Protein AF-W4FH32-F1 (afdb_monomer_lite)

Organism: Aphanomyces astaci (NCBI:txid112090)

Secondary structure (DSSP, 8-state):
---S---HHHHHTSTTSSGGGTTPPP--HHHHHHHHHHHHTS--HHHHHHHHHHHHHHHHHHHHHHHHHHHHHHHHHHHHHHHHHHHHHHHHHHHHHHHHHHHHHHHHHHHHHHHHHHHHHHHHHHHHS-HHHHHHHHHHHHHHHHHHHHS-----TTTTT--S-----S------TT-------------------------------HHHHHHHHHHHHHHHH-S--------------------------HHHHHHHHHTT-----PPP-----

Structure (mmCIF, N/CA/C/O backbone):
data_AF-W4FH32-F1
#
_entry.id   AF-W4FH32-F1
#
loop_
_atom_site.group_PDB
_atom_site.id
_atom_site.type_symbol
_atom_site.label_atom_id
_atom_site.label_alt_id
_atom_site.label_comp_id
_atom_site.label_asym_id
_atom_site.label_entity_id
_atom_site.label_seq_id
_atom_site.pdbx_PDB_ins_code
_atom_site.Cartn_x
_atom_site.Cartn_y
_atom_site.Cartn_z
_atom_site.occupancy
_atom_site.B_iso_or_equiv
_atom_site.auth_seq_id
_atom_site.auth_comp_id
_atom_site.auth_asym_id
_atom_site.auth_atom_id
_atom_site.pdbx_PDB_model_num
ATOM 1 N N . MET A 1 1 ? -38.351 -13.998 68.321 1.00 68.31 1 MET A N 1
ATOM 2 C CA . MET A 1 1 ? -39.563 -13.487 67.629 1.00 68.31 1 MET A CA 1
ATOM 3 C C . MET A 1 1 ? -39.684 -14.199 66.281 1.00 68.31 1 MET A C 1
ATOM 5 O O . MET A 1 1 ? -38.678 -14.267 65.592 1.00 68.31 1 MET A O 1
ATOM 9 N N . CYS A 1 2 ? -40.842 -14.785 65.936 1.00 82.75 2 CYS A N 1
ATOM 10 C CA . CYS A 1 2 ? -40.962 -15.730 64.805 1.00 82.75 2 CYS A CA 1
ATOM 11 C C . CYS A 1 2 ? -41.284 -15.125 63.428 1.00 82.75 2 CYS A C 1
ATOM 13 O O . CYS A 1 2 ? -40.946 -15.755 62.438 1.00 82.75 2 CYS A O 1
ATOM 15 N N . GLY A 1 3 ? -41.937 -13.959 63.339 1.00 83.62 3 GLY A N 1
ATOM 16 C CA . GLY A 1 3 ? -42.224 -13.296 62.052 1.00 83.62 3 GLY A CA 1
ATOM 17 C C . GLY A 1 3 ? -43.193 -14.032 61.110 1.00 83.62 3 GLY A C 1
ATOM 18 O O . GLY A 1 3 ? -43.198 -13.749 59.918 1.00 83.62 3 GLY A O 1
ATOM 19 N N . ILE A 1 4 ? -43.995 -14.978 61.616 1.00 87.19 4 ILE A N 1
ATOM 20 C CA . ILE A 1 4 ? -44.904 -15.824 60.822 1.00 87.19 4 ILE A CA 1
ATOM 21 C C . ILE A 1 4 ? -46.336 -15.664 61.360 1.00 87.19 4 ILE A C 1
ATOM 23 O O . ILE A 1 4 ? -46.516 -15.679 62.584 1.00 87.19 4 ILE A O 1
ATOM 27 N N . PRO A 1 5 ? -47.360 -15.525 60.497 1.00 89.50 5 PRO A N 1
ATOM 28 C CA . PRO A 1 5 ? -48.750 -15.504 60.940 1.00 89.50 5 PRO A CA 1
ATOM 29 C C . PRO A 1 5 ? -49.181 -16.886 61.453 1.00 89.50 5 PRO A C 1
ATOM 31 O O . PRO A 1 5 ? -48.909 -17.911 60.834 1.00 89.50 5 PRO A O 1
ATOM 34 N N . VAL A 1 6 ? -49.889 -16.914 62.582 1.00 88.12 6 VAL A N 1
ATOM 35 C CA . VAL A 1 6 ? -50.393 -18.142 63.219 1.00 88.12 6 VAL A CA 1
ATOM 36 C C . VAL A 1 6 ? -51.875 -18.008 63.542 1.00 88.12 6 VAL A C 1
ATOM 38 O O . VAL A 1 6 ? -52.322 -16.967 64.019 1.00 88.12 6 VAL A O 1
ATOM 41 N N . CYS A 1 7 ? -52.641 -19.073 63.299 1.00 87.69 7 CYS A N 1
ATOM 42 C CA . CYS A 1 7 ? -54.040 -19.154 63.709 1.00 87.69 7 CYS A CA 1
ATOM 43 C C . CYS A 1 7 ? -54.166 -19.583 65.183 1.00 87.69 7 CYS A C 1
ATOM 45 O O . CYS A 1 7 ? -53.205 -20.042 65.807 1.00 87.69 7 CYS A O 1
ATOM 47 N N . VAL A 1 8 ? -55.378 -19.480 65.735 1.00 87.12 8 VAL A N 1
ATOM 48 C CA . VAL A 1 8 ? -55.672 -19.815 67.140 1.00 87.12 8 VAL A CA 1
ATOM 49 C C . VAL A 1 8 ? -55.283 -21.259 67.479 1.00 87.12 8 VAL A C 1
ATOM 51 O O . VAL A 1 8 ? -54.702 -21.507 68.531 1.00 87.12 8 VAL A O 1
ATOM 54 N N . HIS A 1 9 ? -55.520 -22.209 66.570 1.00 88.44 9 HIS A N 1
ATOM 55 C CA . HIS A 1 9 ? -55.166 -23.614 66.782 1.00 88.44 9 HIS A CA 1
ATOM 56 C C . HIS A 1 9 ? -53.645 -23.819 66.897 1.00 88.44 9 HIS A C 1
ATOM 58 O O . HIS A 1 9 ? -53.168 -24.446 67.845 1.00 88.44 9 HIS A O 1
ATOM 64 N N . CYS A 1 10 ? -52.866 -23.197 66.005 1.00 85.62 10 CYS A N 1
ATOM 65 C CA . CYS A 1 10 ? -51.402 -23.250 66.041 1.00 85.62 10 CYS A CA 1
ATOM 66 C C . CYS A 1 10 ? -50.807 -22.599 67.299 1.00 85.62 10 CYS A C 1
ATOM 68 O O . CYS A 1 10 ? -49.715 -22.979 67.722 1.00 85.62 10 CYS A O 1
ATOM 70 N N . LYS A 1 11 ? -51.516 -21.634 67.904 1.00 84.88 11 LYS A N 1
ATOM 71 C CA . LYS A 1 11 ? -51.100 -20.992 69.156 1.00 84.88 11 LYS A CA 1
ATOM 72 C C . LYS A 1 11 ? -51.464 -21.798 70.398 1.00 84.88 11 LYS A C 1
ATOM 74 O O . LYS A 1 11 ? -50.683 -21.818 71.338 1.00 84.88 11 LYS A O 1
ATOM 79 N N . MET A 1 12 ? -52.647 -22.403 70.424 1.00 84.56 12 MET A N 1
ATOM 80 C CA . MET A 1 12 ? -53.184 -23.044 71.628 1.00 84.56 12 MET A CA 1
ATOM 81 C C . MET A 1 12 ? -52.764 -24.509 71.763 1.00 84.56 12 MET A C 1
ATOM 83 O O . MET A 1 12 ? -52.636 -24.995 72.880 1.00 84.56 12 MET A O 1
ATOM 87 N N . VAL A 1 13 ? -52.554 -25.204 70.641 1.00 85.56 13 VAL A N 1
ATOM 88 C CA . VAL A 1 13 ? -52.280 -26.655 70.622 1.00 85.56 13 VAL A CA 1
ATOM 89 C C . VAL A 1 13 ? -51.118 -27.021 69.688 1.00 85.56 13 VAL A C 1
ATOM 91 O O . VAL A 1 13 ? -50.486 -28.053 69.871 1.00 85.56 13 VAL A O 1
ATOM 94 N N . GLY A 1 14 ? -50.812 -26.179 68.695 1.00 82.19 14 GLY A N 1
ATOM 95 C CA . GLY A 1 14 ? -49.731 -26.425 67.733 1.00 82.19 14 GLY A CA 1
ATOM 96 C C . GLY A 1 14 ? -48.360 -25.886 68.155 1.00 82.19 14 GLY A C 1
ATOM 97 O O . GLY A 1 14 ? -48.091 -25.624 69.326 1.00 82.19 14 GLY A O 1
ATOM 98 N N . ASP A 1 15 ? -47.493 -25.659 67.170 1.00 80.50 15 ASP A N 1
ATOM 99 C CA . ASP A 1 15 ? -46.055 -25.383 67.342 1.00 80.50 15 ASP A CA 1
ATOM 100 C C . ASP A 1 15 ? -45.699 -24.062 68.060 1.00 80.50 15 ASP A C 1
ATOM 102 O O . ASP A 1 15 ? -44.521 -23.759 68.259 1.00 80.50 15 ASP A O 1
ATOM 106 N N . HIS A 1 16 ? -46.696 -23.243 68.417 1.00 85.12 16 HIS A N 1
ATOM 107 C CA . HIS A 1 16 ? -46.534 -21.996 69.182 1.00 85.12 16 HIS A CA 1
ATOM 108 C C . HIS A 1 16 ? -47.226 -22.037 70.558 1.00 85.12 16 HIS A C 1
ATOM 110 O O . HIS A 1 16 ? -47.362 -20.987 71.201 1.00 85.12 16 HIS A O 1
ATOM 116 N N . SER A 1 17 ? -47.644 -23.232 70.996 1.00 84.12 17 SER A N 1
ATOM 117 C CA . SER A 1 17 ? -48.288 -23.489 72.293 1.00 84.12 17 SER A CA 1
ATOM 118 C C . SER A 1 17 ? -47.309 -23.794 73.429 1.00 84.12 17 SER A C 1
ATOM 120 O O . SER A 1 17 ? -47.595 -23.467 74.578 1.00 84.12 17 SER A O 1
ATOM 122 N N . ALA A 1 18 ? -46.131 -24.347 73.124 1.00 80.38 18 ALA A N 1
ATOM 123 C CA . ALA A 1 18 ? -45.144 -24.767 74.116 1.00 80.38 18 ALA A CA 1
ATOM 124 C C . ALA A 1 18 ? -43.700 -24.441 73.690 1.00 80.38 18 ALA A C 1
ATOM 126 O O . ALA A 1 18 ? -43.416 -24.151 72.526 1.00 80.38 18 ALA A O 1
ATOM 127 N N . GLY A 1 19 ? -42.779 -24.484 74.655 1.00 83.31 19 GLY A N 1
ATOM 128 C CA . GLY A 1 19 ? -41.358 -24.198 74.444 1.00 83.31 19 GLY A CA 1
ATOM 129 C C . GLY A 1 19 ? -41.061 -22.717 74.191 1.00 83.31 19 GLY A C 1
ATOM 130 O O . GLY A 1 19 ? -41.846 -21.835 74.537 1.00 83.31 19 GLY A O 1
ATOM 131 N N . ASP A 1 20 ? -39.923 -22.447 73.554 1.00 81.94 20 ASP A N 1
ATOM 132 C CA . ASP A 1 20 ? -39.378 -21.095 73.338 1.00 81.94 20 ASP A CA 1
ATOM 133 C C . ASP A 1 20 ? -40.332 -20.180 72.531 1.00 81.94 20 ASP A C 1
ATOM 135 O O . ASP A 1 20 ? -40.393 -18.967 72.717 1.00 81.94 20 ASP A O 1
ATOM 139 N N . LYS A 1 21 ? -41.180 -20.780 71.679 1.00 81.62 21 LYS A N 1
ATOM 140 C CA . LYS A 1 21 ? -42.192 -20.076 70.869 1.00 81.62 21 LYS A CA 1
ATOM 141 C C . LYS A 1 21 ? -43.499 -19.789 71.617 1.00 81.62 21 LYS A C 1
ATOM 143 O O . LYS A 1 21 ? -44.274 -18.930 71.185 1.00 81.62 21 LYS A O 1
ATOM 148 N N . GLY A 1 22 ? -43.740 -20.473 72.738 1.00 80.56 22 GLY A N 1
ATOM 149 C CA . GLY A 1 22 ? -44.933 -20.316 73.576 1.00 80.56 22 GLY A CA 1
ATOM 150 C C . GLY A 1 22 ? -45.052 -18.917 74.183 1.00 80.56 22 GLY A C 1
ATOM 151 O O . GLY A 1 22 ? -46.143 -18.344 74.211 1.00 80.56 22 GLY A O 1
ATOM 152 N N . GLY A 1 23 ? -43.918 -18.323 74.565 1.00 82.69 23 GLY A N 1
ATOM 153 C CA . GLY A 1 23 ? -43.835 -16.978 75.147 1.00 82.69 23 GLY A CA 1
ATOM 154 C C . GLY A 1 23 ? -43.763 -15.828 74.136 1.00 82.69 23 GLY A C 1
ATOM 155 O O . GLY A 1 23 ? -43.701 -14.666 74.535 1.00 82.69 23 GLY A O 1
ATOM 156 N N . HIS A 1 24 ? -43.755 -16.103 72.827 1.00 87.88 24 HIS A N 1
ATOM 157 C CA . HIS A 1 24 ? -43.662 -15.043 71.824 1.00 87.88 24 HIS A CA 1
ATOM 158 C C . HIS A 1 24 ? -44.916 -14.154 71.803 1.00 87.88 24 HIS A C 1
ATOM 160 O O . HIS A 1 24 ? -46.044 -14.645 71.707 1.00 87.88 24 HIS A O 1
ATOM 166 N N . ARG A 1 25 ? -44.699 -12.830 71.837 1.00 85.25 25 ARG A N 1
ATOM 167 C CA . ARG A 1 25 ? -45.746 -11.800 71.766 1.00 85.25 25 ARG A CA 1
ATOM 168 C C . ARG A 1 25 ? -46.523 -11.898 70.453 1.00 85.25 25 ARG A C 1
ATOM 170 O O . ARG A 1 25 ? -45.927 -11.874 69.378 1.00 85.25 25 ARG A O 1
ATOM 177 N N . LEU A 1 26 ? -47.849 -11.945 70.560 1.00 85.31 26 LEU A N 1
ATOM 178 C CA . LEU A 1 26 ? -48.762 -11.854 69.426 1.00 85.31 26 LEU A CA 1
ATOM 179 C C . LEU A 1 26 ? -49.101 -10.390 69.144 1.00 85.31 26 LEU A C 1
ATOM 181 O O . LEU A 1 26 ? -49.253 -9.584 70.061 1.00 85.31 26 LEU A O 1
ATOM 185 N N . VAL A 1 27 ? -49.217 -10.068 67.864 1.00 88.94 27 VAL A N 1
ATOM 186 C CA . VAL A 1 27 ? -49.661 -8.769 67.354 1.00 88.94 27 VAL A CA 1
ATOM 187 C C . VAL A 1 27 ? -50.798 -9.055 66.376 1.00 88.94 27 VAL A C 1
ATOM 189 O O . VAL A 1 27 ? -50.789 -10.110 65.735 1.00 88.94 27 VAL A O 1
ATOM 192 N N . SER A 1 28 ? -51.797 -8.171 66.290 1.00 90.94 28 SER A N 1
ATOM 193 C CA . SER A 1 28 ? -52.879 -8.359 65.323 1.00 90.94 28 SER A CA 1
ATOM 194 C C . SER A 1 28 ? -52.316 -8.325 63.899 1.00 90.94 28 SER A C 1
ATOM 196 O O . SER A 1 28 ? -51.325 -7.646 63.621 1.00 90.94 28 SER A O 1
ATOM 198 N N . LEU A 1 29 ? -52.933 -9.079 62.987 1.00 89.94 29 LEU A N 1
ATOM 199 C CA . LEU A 1 29 ? -52.454 -9.156 61.608 1.00 89.94 29 LEU A CA 1
ATOM 200 C C . LEU A 1 29 ? -52.532 -7.791 60.909 1.00 89.94 29 LEU A C 1
ATOM 202 O O . LEU A 1 29 ? -51.645 -7.466 60.128 1.00 89.94 29 LEU A O 1
ATOM 206 N N . LEU A 1 30 ? -53.543 -6.981 61.243 1.00 91.75 30 LEU A N 1
ATOM 207 C CA . LEU A 1 30 ? -53.698 -5.618 60.736 1.00 91.75 30 LEU A CA 1
ATOM 208 C C . LEU A 1 30 ? -52.576 -4.702 61.240 1.00 91.75 30 LEU A C 1
ATOM 210 O O . LEU A 1 30 ? -51.920 -4.061 60.425 1.00 91.75 30 LEU A O 1
ATOM 214 N N . ASP A 1 31 ? -52.278 -4.712 62.544 1.00 90.94 31 ASP A N 1
ATOM 215 C CA . ASP A 1 31 ? -51.208 -3.876 63.108 1.00 90.94 31 ASP A CA 1
ATOM 216 C C . ASP A 1 31 ? -49.829 -4.294 62.578 1.00 90.94 31 ASP A C 1
ATOM 218 O O . ASP A 1 31 ? -49.000 -3.449 62.241 1.00 90.94 31 ASP A O 1
ATOM 222 N N . ALA A 1 32 ? -49.572 -5.604 62.469 1.00 89.69 32 ALA A N 1
ATOM 223 C CA . ALA A 1 32 ? -48.327 -6.130 61.913 1.00 89.69 32 ALA A CA 1
ATOM 224 C C . ALA A 1 32 ? -48.173 -5.781 60.424 1.00 89.69 32 ALA A C 1
ATOM 226 O O . ALA A 1 32 ? -47.069 -5.457 59.976 1.00 89.69 32 ALA A O 1
ATOM 227 N N . TYR A 1 33 ? -49.272 -5.809 59.666 1.00 91.88 33 TYR A N 1
ATOM 228 C CA . TYR A 1 33 ? -49.295 -5.410 58.264 1.00 91.88 33 TYR A CA 1
ATOM 229 C C . TYR A 1 33 ? -49.041 -3.907 58.104 1.00 91.88 33 TYR A C 1
ATOM 231 O O . TYR A 1 33 ? -48.127 -3.523 57.376 1.00 91.88 33 TYR A O 1
ATOM 239 N N . GLU A 1 34 ? -49.765 -3.051 58.830 1.00 93.81 34 GLU A N 1
ATOM 240 C CA . GLU A 1 34 ? -49.561 -1.598 58.785 1.00 93.81 34 GLU A CA 1
ATOM 241 C C . GLU A 1 34 ? -48.148 -1.194 59.215 1.00 93.81 34 GLU A C 1
ATOM 243 O O . GLU A 1 34 ? -47.545 -0.305 58.608 1.00 93.81 34 GLU A O 1
ATOM 248 N N . GLN A 1 35 ? -47.600 -1.853 60.238 1.00 90.69 35 GLN A N 1
ATOM 249 C CA . GLN A 1 35 ? -46.226 -1.633 60.678 1.00 90.69 35 GLN A CA 1
ATOM 250 C C . GLN A 1 35 ? -45.225 -2.046 59.593 1.00 90.69 35 GLN A C 1
ATOM 252 O O . GLN A 1 35 ? -44.309 -1.282 59.296 1.00 90.69 35 GLN A O 1
ATOM 257 N N . SER A 1 36 ? -45.434 -3.191 58.937 1.00 90.88 36 SER A N 1
ATOM 258 C CA . SER A 1 36 ? -44.576 -3.654 57.836 1.00 90.88 36 SER A CA 1
ATOM 259 C C . SER A 1 36 ? -44.650 -2.729 56.617 1.00 90.88 36 SER A C 1
ATOM 261 O O . SER A 1 36 ? -43.633 -2.474 55.975 1.00 90.88 36 SER A O 1
ATOM 263 N N . ILE A 1 37 ? -45.825 -2.170 56.305 1.00 93.25 37 ILE A N 1
ATOM 264 C CA . ILE A 1 37 ? -45.987 -1.157 55.250 1.00 93.25 37 ILE A CA 1
ATOM 265 C C . ILE A 1 37 ? -45.226 0.122 55.617 1.00 93.25 37 ILE A C 1
ATOM 267 O O . ILE A 1 37 ? -44.471 0.644 54.800 1.00 93.25 37 ILE A O 1
ATOM 271 N N . LYS A 1 38 ? -45.349 0.606 56.859 1.00 91.31 38 LYS A N 1
ATOM 272 C CA . LYS A 1 38 ? -44.616 1.794 57.336 1.00 91.31 38 LYS A CA 1
ATOM 273 C C . LYS A 1 38 ? -43.102 1.579 57.371 1.00 91.31 38 LYS A C 1
ATOM 275 O O . LYS A 1 38 ? -42.356 2.530 57.153 1.00 91.31 38 LYS A O 1
ATOM 280 N N . GLU A 1 39 ? -42.640 0.371 57.678 1.00 88.94 39 GLU A N 1
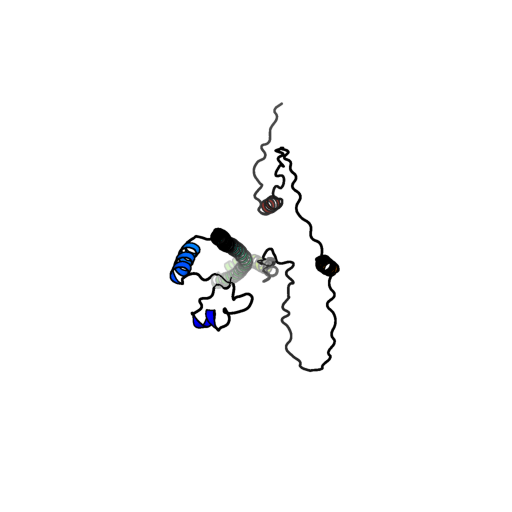ATOM 281 C CA . GLU A 1 39 ? -41.216 0.020 57.686 1.00 88.94 39 GLU A CA 1
ATOM 282 C C . GLU A 1 39 ? -40.660 -0.150 56.270 1.00 88.94 39 GLU A C 1
ATOM 284 O O . GLU A 1 39 ? -39.626 0.435 55.964 1.00 88.94 39 GLU A O 1
ATOM 289 N N . SER A 1 40 ? -41.364 -0.864 55.389 1.00 90.00 40 SER A N 1
ATOM 290 C CA . SER A 1 40 ? -40.943 -1.072 53.993 1.00 90.00 40 SER A CA 1
ATOM 291 C C . SER A 1 40 ? -41.032 0.185 53.125 1.00 90.00 40 SER A C 1
ATOM 293 O O . SER A 1 40 ? -40.274 0.318 52.168 1.00 90.00 40 SER A O 1
ATOM 295 N N . ALA A 1 41 ? -41.913 1.132 53.463 1.00 90.00 41 ALA A N 1
ATOM 296 C CA . ALA A 1 41 ? -42.002 2.419 52.777 1.00 90.00 41 ALA A CA 1
ATOM 297 C C . ALA A 1 41 ? -40.817 3.351 53.088 1.00 90.00 41 ALA A C 1
ATOM 299 O O . ALA A 1 41 ? -40.602 4.327 52.365 1.00 90.00 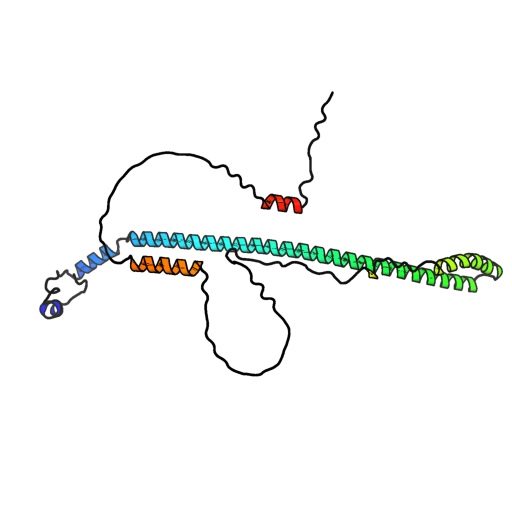41 ALA A O 1
ATOM 300 N N . LYS A 1 42 ? -40.048 3.089 54.155 1.00 90.44 42 LYS A N 1
ATOM 301 C CA . LYS A 1 42 ? -38.868 3.896 54.480 1.00 90.44 42 LYS A CA 1
ATOM 302 C C . LYS A 1 42 ? -37.721 3.505 53.547 1.00 90.44 42 LYS A C 1
ATOM 304 O O . LYS A 1 42 ? -37.361 2.331 53.495 1.00 90.44 42 LYS A O 1
ATOM 309 N N . PRO A 1 43 ? -37.108 4.466 52.838 1.00 84.62 43 PRO A N 1
ATOM 310 C CA . PRO A 1 43 ? -35.940 4.171 52.027 1.00 84.62 43 PRO A CA 1
ATOM 311 C C . PRO A 1 43 ? -34.794 3.711 52.930 1.00 84.62 43 PRO A C 1
ATOM 313 O O . PRO A 1 43 ? -34.449 4.379 53.906 1.00 84.62 43 PRO A O 1
ATOM 316 N N . ASP A 1 44 ? -34.202 2.567 52.594 1.00 91.69 44 ASP A N 1
ATOM 317 C CA . ASP A 1 44 ? -33.025 2.059 53.288 1.00 91.69 44 ASP A CA 1
ATOM 318 C C . ASP A 1 44 ? -31.778 2.825 52.798 1.00 91.69 44 ASP A C 1
ATOM 320 O O . ASP A 1 44 ? -31.394 2.689 51.627 1.00 91.69 44 ASP A O 1
ATOM 324 N N . PRO A 1 45 ? -31.110 3.614 53.663 1.00 91.12 45 PRO A N 1
ATOM 325 C CA . PRO A 1 45 ? -29.937 4.393 53.275 1.00 91.12 45 PRO A CA 1
ATOM 326 C C . PRO A 1 45 ? -28.778 3.518 52.774 1.00 91.12 45 PRO A C 1
ATOM 328 O O . PRO A 1 45 ? -27.984 3.976 51.946 1.00 91.12 45 PRO A O 1
ATOM 331 N N . LEU A 1 46 ? -28.672 2.259 53.217 1.00 92.88 46 LEU A N 1
ATOM 332 C CA . LEU A 1 46 ? -27.648 1.325 52.740 1.00 92.88 46 LEU A CA 1
ATOM 333 C C . LEU A 1 46 ? -27.933 0.873 51.305 1.00 92.88 46 LEU A C 1
ATOM 335 O O . LEU A 1 46 ? -27.013 0.791 50.486 1.00 92.88 46 LEU A O 1
ATOM 339 N N . ILE A 1 47 ? -29.204 0.628 50.976 1.00 92.94 47 ILE A N 1
ATOM 340 C CA . ILE A 1 47 ? -29.626 0.278 49.615 1.00 92.94 47 ILE A CA 1
ATOM 341 C C . ILE A 1 47 ? -29.457 1.471 48.675 1.00 92.94 47 ILE A C 1
ATOM 343 O O . ILE A 1 47 ? -28.936 1.292 47.574 1.00 92.94 47 ILE A O 1
ATOM 347 N N . GLU A 1 48 ? -29.809 2.683 49.104 1.00 94.25 48 GLU A N 1
ATOM 348 C CA . GLU A 1 48 ? -29.599 3.889 48.293 1.00 94.25 48 GLU A CA 1
ATOM 349 C C . GLU A 1 48 ? -28.108 4.173 48.060 1.00 94.25 48 GLU A C 1
ATOM 351 O O . GLU A 1 48 ? -27.689 4.422 46.926 1.00 94.25 48 GLU A O 1
ATOM 356 N N . THR A 1 49 ? -27.267 4.003 49.085 1.00 96.25 49 THR A N 1
ATOM 357 C CA . THR A 1 49 ? -25.804 4.090 48.934 1.00 96.25 49 THR A CA 1
ATOM 358 C C . THR A 1 49 ? -25.289 3.046 47.939 1.00 96.25 49 THR A C 1
ATOM 360 O O . THR A 1 49 ? -24.478 3.353 47.061 1.00 96.25 49 THR A O 1
ATOM 363 N N . ARG A 1 50 ? -25.791 1.805 48.011 1.00 96.94 50 ARG A N 1
ATOM 364 C CA . ARG A 1 50 ? -25.424 0.739 47.069 1.00 96.94 50 ARG A CA 1
ATOM 365 C C . ARG A 1 50 ? -25.857 1.059 45.638 1.00 96.94 50 ARG A C 1
ATOM 367 O O . ARG A 1 50 ? -25.055 0.873 44.723 1.00 96.94 50 ARG A O 1
ATOM 374 N N . LYS A 1 51 ? -27.075 1.567 45.432 1.00 97.00 51 LYS A N 1
ATOM 375 C CA . LYS A 1 51 ? -27.554 2.024 44.116 1.00 97.00 51 LYS A CA 1
ATOM 376 C C . LYS A 1 51 ? -26.655 3.126 43.555 1.00 97.00 51 LYS A C 1
ATOM 378 O O . LYS A 1 51 ? -26.265 3.044 42.392 1.00 97.00 51 LYS A O 1
ATOM 383 N N . ALA A 1 52 ? -26.255 4.097 44.377 1.00 96.81 52 ALA A N 1
ATOM 384 C CA . ALA A 1 52 ? -25.349 5.172 43.969 1.00 96.81 52 ALA A CA 1
ATOM 385 C C . ALA A 1 52 ? -23.952 4.655 43.571 1.00 96.81 52 ALA A C 1
ATOM 387 O O . ALA A 1 52 ? -23.398 5.070 42.546 1.00 96.81 52 ALA A O 1
ATOM 388 N N . MET A 1 53 ? -23.398 3.696 44.324 1.00 97.31 53 MET A N 1
ATOM 389 C CA . MET A 1 53 ? -22.129 3.043 43.971 1.00 97.31 53 MET A CA 1
ATOM 390 C C . MET A 1 53 ? -22.229 2.287 42.642 1.00 97.31 53 MET A C 1
ATOM 392 O O . MET A 1 53 ? -21.348 2.422 41.790 1.00 97.31 53 MET A O 1
ATOM 396 N N . ILE A 1 54 ? -23.313 1.531 42.437 1.00 97.62 54 ILE A N 1
ATOM 397 C CA . ILE A 1 54 ? -23.572 0.823 41.175 1.00 97.62 54 ILE A CA 1
ATOM 398 C C . ILE A 1 54 ? -23.700 1.824 40.023 1.00 97.62 54 ILE A C 1
ATOM 400 O O . ILE A 1 54 ? -23.078 1.633 38.981 1.00 97.62 54 ILE A O 1
ATOM 404 N N . GLY A 1 55 ? -24.437 2.919 40.218 1.00 98.19 55 GLY A N 1
ATOM 405 C CA . GLY A 1 55 ? -24.571 3.988 39.227 1.00 98.19 55 GLY A CA 1
ATOM 406 C C . GLY A 1 55 ? -23.219 4.579 38.824 1.00 98.19 55 GLY A C 1
ATOM 407 O O . GLY A 1 55 ? -22.931 4.717 37.635 1.00 98.19 55 GLY A O 1
ATOM 408 N N . THR A 1 56 ? -22.350 4.835 39.803 1.00 98.12 56 THR A N 1
ATOM 409 C CA . THR A 1 56 ? -20.980 5.315 39.560 1.00 98.12 56 THR A CA 1
ATOM 410 C C . THR A 1 56 ? -20.158 4.303 38.761 1.00 98.12 56 THR A C 1
ATOM 412 O O . THR A 1 56 ? -19.486 4.678 37.802 1.00 98.12 56 THR A O 1
ATOM 415 N N . LYS A 1 57 ? -20.233 3.012 39.107 1.00 98.12 57 LYS A N 1
ATOM 416 C CA . LYS A 1 57 ? -19.520 1.945 38.387 1.00 98.12 57 LYS A CA 1
ATOM 417 C C . LYS A 1 57 ? -20.012 1.782 36.952 1.00 98.12 57 LYS A C 1
ATOM 419 O O . LYS A 1 57 ? -19.195 1.659 36.045 1.00 98.12 57 LYS A O 1
ATOM 424 N N . LEU A 1 58 ? -21.323 1.841 36.729 1.00 98.19 58 LEU A N 1
ATOM 425 C CA . LEU A 1 58 ? -21.897 1.805 35.384 1.00 98.19 58 LEU A CA 1
ATOM 426 C C . LEU A 1 58 ? -21.449 3.002 34.548 1.00 98.19 58 LEU A C 1
ATOM 428 O O . LEU A 1 58 ? -21.131 2.830 33.375 1.00 98.19 58 LEU A O 1
ATOM 432 N N . LYS A 1 59 ? -21.386 4.199 35.145 1.00 98.25 59 LYS A N 1
ATOM 433 C CA . LYS A 1 59 ? -20.849 5.381 34.467 1.00 98.25 59 LYS A CA 1
ATOM 434 C C . LYS A 1 59 ? -19.385 5.171 34.069 1.00 98.25 59 LYS A C 1
ATOM 436 O O . LYS A 1 59 ? -19.070 5.312 32.899 1.00 98.25 59 LYS A O 1
ATOM 441 N N . GLN A 1 60 ? -18.542 4.715 35.000 1.00 98.19 60 GLN A N 1
ATOM 442 C CA . GLN A 1 60 ? -17.136 4.398 34.716 1.00 98.19 60 GLN A CA 1
ATOM 443 C C . GLN A 1 60 ? -16.989 3.402 33.557 1.00 98.19 60 GLN A C 1
ATOM 445 O O . GLN A 1 60 ? -16.136 3.590 32.700 1.00 98.19 60 GLN A O 1
ATOM 450 N N . ILE A 1 61 ? -17.820 2.356 33.508 1.00 98.31 61 ILE A N 1
ATOM 451 C CA . ILE A 1 61 ? -17.793 1.380 32.409 1.00 98.31 61 ILE A CA 1
ATOM 452 C C . ILE A 1 61 ? -18.169 2.039 31.078 1.00 98.31 61 ILE A C 1
ATOM 454 O O . ILE A 1 61 ? -17.487 1.813 30.084 1.00 98.31 61 ILE A O 1
ATOM 458 N N . ARG A 1 62 ? -19.225 2.860 31.043 1.00 98.12 62 ARG A N 1
ATOM 459 C CA . ARG A 1 62 ? -19.642 3.563 29.817 1.00 98.12 62 ARG A CA 1
ATOM 460 C C . ARG A 1 62 ? -18.556 4.505 29.310 1.00 98.12 62 ARG A C 1
ATOM 462 O O . ARG A 1 62 ? -18.254 4.465 28.122 1.00 98.12 62 ARG A O 1
ATOM 469 N N . ASP A 1 63 ? -17.946 5.271 30.210 1.00 98.19 63 ASP A N 1
ATOM 470 C CA . ASP A 1 63 ? -16.846 6.176 29.875 1.00 98.19 63 ASP A CA 1
ATOM 471 C C . ASP A 1 63 ? -15.673 5.377 29.271 1.00 98.19 63 ASP A C 1
ATOM 473 O O . ASP A 1 63 ? -15.188 5.704 28.194 1.00 98.19 63 ASP A O 1
ATOM 477 N N . ARG A 1 64 ? -15.307 4.228 29.864 1.00 97.88 64 ARG A N 1
ATOM 478 C CA . ARG A 1 64 ? -14.263 3.342 29.313 1.00 97.88 64 ARG A CA 1
ATOM 479 C C . ARG A 1 64 ? -14.600 2.762 27.943 1.00 97.88 64 ARG A C 1
ATOM 481 O O . ARG A 1 64 ? -13.708 2.626 27.113 1.00 97.88 64 ARG A O 1
ATOM 488 N N . VAL A 1 65 ? -15.859 2.405 27.695 1.00 98.06 65 VAL A N 1
ATOM 489 C CA . VAL A 1 65 ? -16.292 1.936 26.368 1.00 98.06 65 VAL A CA 1
ATOM 490 C C . VAL A 1 65 ? -16.119 3.044 25.329 1.00 98.06 65 VAL A C 1
ATOM 492 O O . VAL A 1 65 ? -15.652 2.767 24.225 1.00 98.06 65 VAL A O 1
ATOM 495 N N . MET A 1 66 ? -16.444 4.289 25.685 1.00 98.06 66 MET A N 1
ATOM 496 C CA . MET A 1 66 ? -16.225 5.440 24.808 1.00 98.06 66 MET A CA 1
ATOM 497 C C . MET A 1 66 ? -14.735 5.685 24.552 1.00 98.06 66 MET A C 1
ATOM 499 O O . MET A 1 66 ? -14.351 5.856 23.397 1.00 98.06 66 MET A O 1
ATOM 503 N N . ASP A 1 67 ? -13.896 5.620 25.589 1.00 97.75 67 ASP A N 1
ATOM 504 C CA . ASP A 1 67 ? -12.441 5.772 25.456 1.00 97.75 67 ASP A CA 1
ATOM 505 C C . ASP A 1 67 ? -11.843 4.710 24.517 1.00 97.75 67 ASP A C 1
ATOM 507 O O . ASP A 1 67 ? -11.033 5.025 23.646 1.00 97.75 67 ASP A O 1
ATOM 511 N N . ILE A 1 68 ? -12.264 3.446 24.656 1.00 97.19 68 ILE A N 1
ATOM 512 C CA . ILE A 1 68 ? -11.810 2.345 23.792 1.00 97.19 68 ILE A CA 1
ATOM 513 C C . ILE A 1 68 ? -12.266 2.564 22.346 1.00 97.19 68 ILE A C 1
ATOM 515 O O . ILE A 1 68 ? -11.495 2.323 21.418 1.00 97.19 68 ILE A O 1
ATOM 519 N N . ALA A 1 69 ? -13.501 3.027 22.136 1.00 97.56 69 ALA A N 1
ATOM 520 C CA . ALA A 1 69 ? -14.009 3.318 20.798 1.00 97.56 69 ALA A CA 1
ATOM 521 C C . ALA A 1 69 ? -13.229 4.462 20.127 1.00 97.56 69 ALA A C 1
ATOM 523 O O . ALA A 1 69 ? -12.868 4.344 18.955 1.00 97.56 69 ALA A O 1
ATOM 524 N N . ALA A 1 70 ? -12.921 5.525 20.875 1.00 97.69 70 ALA A N 1
ATOM 525 C CA . ALA A 1 70 ? -12.111 6.640 20.392 1.00 97.69 70 ALA A CA 1
ATOM 526 C C . ALA A 1 70 ? -10.679 6.195 20.053 1.00 97.69 70 ALA A C 1
ATOM 528 O O . ALA A 1 70 ? -10.200 6.474 18.955 1.00 97.69 70 ALA A O 1
ATOM 529 N N . ASN A 1 71 ? -10.037 5.428 20.942 1.00 96.69 71 ASN A N 1
ATOM 530 C CA . ASN A 1 71 ? -8.707 4.859 20.705 1.00 96.69 71 ASN A CA 1
ATOM 531 C C . ASN A 1 71 ? -8.693 3.982 19.443 1.00 96.69 71 ASN A C 1
ATOM 533 O O . ASN A 1 71 ? -7.851 4.168 18.569 1.00 96.69 71 ASN A O 1
ATOM 537 N N . ARG A 1 72 ? -9.670 3.076 19.295 1.00 96.44 72 ARG A N 1
ATOM 538 C CA . ARG A 1 72 ? -9.791 2.242 18.093 1.00 96.44 72 ARG A CA 1
ATOM 539 C C . ARG A 1 72 ? -9.841 3.101 16.831 1.00 96.44 72 ARG A C 1
ATOM 541 O O . ARG A 1 72 ? -9.163 2.775 15.862 1.00 96.44 72 ARG A O 1
ATOM 548 N N . GLN A 1 73 ? -10.659 4.152 16.825 1.00 97.88 73 GLN A N 1
ATOM 549 C CA . GLN A 1 73 ? -10.795 5.023 15.661 1.00 97.88 73 GLN A CA 1
ATOM 550 C C . GLN A 1 73 ? -9.481 5.748 15.343 1.00 97.88 73 GLN A C 1
ATOM 552 O O . GLN A 1 73 ? -9.106 5.847 14.176 1.00 97.88 73 GLN A O 1
ATOM 557 N N . GLU A 1 74 ? -8.761 6.214 16.360 1.00 96.81 74 GLU A N 1
ATOM 558 C CA . GLU A 1 74 ? -7.451 6.845 16.197 1.00 96.81 74 GLU A CA 1
ATOM 559 C C . GLU A 1 74 ? -6.416 5.876 15.605 1.00 96.81 74 GLU A C 1
ATOM 561 O O . GLU A 1 74 ? -5.774 6.196 14.601 1.00 96.81 74 GLU A O 1
ATOM 566 N N . VAL A 1 75 ? -6.318 4.663 16.159 1.00 96.31 75 VAL A N 1
ATOM 567 C CA . VAL A 1 75 ? -5.417 3.614 15.656 1.00 96.31 75 VAL A CA 1
ATOM 568 C C . VAL A 1 75 ? -5.793 3.205 14.231 1.00 96.31 75 VAL A C 1
ATOM 570 O O . VAL A 1 75 ? -4.914 3.031 13.391 1.00 96.31 75 VAL A O 1
ATOM 573 N N . GLU A 1 76 ? -7.085 3.095 13.913 1.00 96.56 76 GLU A N 1
ATOM 574 C CA . GLU A 1 76 ? -7.551 2.788 12.557 1.00 96.56 76 GLU A CA 1
ATOM 575 C C . GLU A 1 76 ? -7.126 3.870 11.553 1.00 96.56 76 GLU A C 1
ATOM 577 O O . GLU A 1 76 ? -6.625 3.555 10.471 1.00 96.56 76 GLU A O 1
ATOM 582 N N . VAL A 1 77 ? -7.280 5.145 11.916 1.00 96.81 77 VAL A N 1
ATOM 583 C CA . VAL A 1 77 ? -6.824 6.268 11.086 1.00 96.81 77 VAL A CA 1
ATOM 584 C C . VAL A 1 77 ? -5.307 6.223 10.898 1.00 96.81 77 VAL A C 1
ATOM 586 O O . VAL A 1 77 ? -4.827 6.449 9.787 1.00 96.81 77 VAL A O 1
ATOM 589 N N . GLN A 1 78 ? -4.544 5.902 11.945 1.00 94.94 78 GLN A N 1
ATOM 590 C CA . GLN A 1 78 ? -3.090 5.767 11.859 1.00 94.94 78 GLN A CA 1
ATOM 591 C C . GLN A 1 78 ? -2.672 4.623 10.923 1.00 94.94 78 GLN A C 1
ATOM 593 O O . GLN A 1 78 ? -1.824 4.833 10.058 1.00 94.94 78 GLN A O 1
ATOM 598 N N . VAL A 1 79 ? -3.303 3.453 11.053 1.00 95.19 79 VAL A N 1
ATOM 599 C CA . VAL A 1 79 ? -3.069 2.263 10.215 1.00 95.19 79 VAL A CA 1
ATOM 600 C C . VAL A 1 79 ? -3.341 2.554 8.740 1.00 95.19 79 VAL A C 1
ATOM 602 O O . VAL A 1 79 ? -2.529 2.210 7.880 1.00 95.19 79 VAL A O 1
ATOM 605 N N . ARG A 1 80 ? -4.466 3.213 8.438 1.00 96.31 80 ARG A N 1
ATOM 606 C CA . ARG A 1 80 ? -4.814 3.590 7.060 1.00 96.31 80 ARG A CA 1
ATOM 607 C C . ARG A 1 80 ? -3.793 4.568 6.486 1.00 96.31 80 ARG A C 1
ATOM 609 O O . ARG A 1 80 ? -3.259 4.314 5.417 1.00 96.31 80 ARG A O 1
ATOM 616 N N . ARG A 1 81 ? -3.423 5.607 7.241 1.00 95.81 81 ARG A N 1
ATOM 617 C CA . ARG A 1 81 ? -2.393 6.569 6.812 1.00 95.81 81 ARG A CA 1
ATOM 618 C C . ARG A 1 81 ? -1.045 5.904 6.544 1.00 95.81 81 ARG A C 1
ATOM 620 O O . ARG A 1 81 ? -0.411 6.224 5.546 1.00 95.81 81 ARG A O 1
ATOM 627 N N . SER A 1 82 ? -0.597 4.987 7.405 1.00 93.75 82 SER A N 1
ATOM 628 C CA . SER A 1 82 ? 0.658 4.264 7.159 1.00 93.75 82 SER A CA 1
ATOM 629 C C . SER A 1 82 ? 0.575 3.393 5.908 1.00 93.75 82 SER A C 1
ATOM 631 O O . SER A 1 82 ? 1.533 3.343 5.144 1.00 93.75 82 SER A O 1
ATOM 633 N N . MET A 1 83 ? -0.572 2.752 5.669 1.00 94.31 83 MET A N 1
ATOM 634 C CA . MET A 1 83 ? -0.802 1.970 4.456 1.00 94.31 83 MET A CA 1
ATOM 635 C C . MET A 1 83 ? -0.769 2.851 3.203 1.00 94.31 83 MET A C 1
ATOM 637 O O . MET A 1 83 ? -0.085 2.495 2.250 1.00 94.31 83 MET A O 1
ATOM 641 N N . ASP A 1 84 ? -1.430 4.010 3.223 1.00 95.88 84 ASP A N 1
ATOM 642 C CA . ASP A 1 84 ? -1.449 4.946 2.092 1.00 95.88 84 ASP A CA 1
ATOM 643 C C . ASP A 1 84 ? -0.032 5.419 1.729 1.00 95.88 84 ASP A C 1
ATOM 645 O O . ASP A 1 84 ? 0.337 5.448 0.556 1.00 95.88 84 ASP A O 1
ATOM 649 N N . VAL A 1 85 ? 0.798 5.725 2.733 1.00 94.38 85 VAL A N 1
ATOM 650 C CA . VAL A 1 85 ? 2.204 6.113 2.525 1.00 94.38 85 VAL A CA 1
ATOM 651 C C . VAL A 1 85 ? 3.015 4.971 1.908 1.00 94.38 85 VAL A C 1
ATOM 653 O O . VAL A 1 85 ? 3.781 5.193 0.970 1.00 94.38 85 VAL A O 1
ATOM 656 N N . VAL A 1 86 ? 2.848 3.746 2.411 1.00 94.88 86 VAL A N 1
ATOM 657 C CA . VAL A 1 86 ? 3.558 2.568 1.889 1.00 94.88 86 VAL A CA 1
ATOM 658 C C . VAL A 1 86 ? 3.132 2.259 0.454 1.00 94.88 86 VAL A C 1
ATOM 660 O O . VAL A 1 86 ? 3.988 1.969 -0.379 1.00 94.88 86 VAL A O 1
ATOM 663 N N . LEU A 1 87 ? 1.837 2.356 0.143 1.00 96.19 87 LEU A N 1
ATOM 664 C CA . LEU A 1 87 ? 1.322 2.156 -1.212 1.00 96.19 87 LEU A CA 1
ATOM 665 C C . LEU A 1 87 ? 1.843 3.218 -2.179 1.00 96.19 87 LEU A C 1
ATOM 667 O O . LEU A 1 87 ? 2.321 2.866 -3.253 1.00 96.19 87 LEU A O 1
ATOM 671 N N . ALA A 1 88 ? 1.840 4.491 -1.780 1.00 97.19 88 ALA A N 1
ATOM 672 C CA . ALA A 1 88 ? 2.411 5.557 -2.598 1.00 97.19 88 ALA A CA 1
ATOM 673 C C . ALA A 1 88 ? 3.899 5.305 -2.892 1.00 97.19 88 ALA A C 1
ATOM 675 O O . ALA A 1 88 ? 4.353 5.491 -4.021 1.00 97.19 88 ALA A O 1
ATOM 676 N N . ARG A 1 89 ? 4.658 4.819 -1.900 1.00 95.75 89 ARG A N 1
ATOM 677 C CA . ARG A 1 89 ? 6.075 4.492 -2.094 1.00 95.75 89 ARG A CA 1
ATOM 678 C C . ARG A 1 89 ? 6.285 3.277 -2.998 1.00 95.75 89 ARG A C 1
ATOM 680 O O . ARG A 1 89 ? 7.209 3.278 -3.807 1.00 95.75 89 ARG A O 1
ATOM 687 N N . LEU A 1 90 ? 5.436 2.257 -2.875 1.00 96.31 90 LEU A N 1
ATOM 688 C CA . LEU A 1 90 ? 5.427 1.097 -3.767 1.00 96.31 90 LEU A CA 1
ATOM 689 C C . LEU A 1 90 ? 5.187 1.526 -5.221 1.00 96.31 90 LEU A C 1
ATOM 691 O O . LEU A 1 90 ? 5.913 1.090 -6.113 1.00 96.31 90 LEU A O 1
ATOM 695 N N . GLU A 1 91 ? 4.197 2.389 -5.454 1.00 97.62 91 GLU A N 1
ATOM 696 C CA . GLU A 1 91 ? 3.888 2.922 -6.785 1.00 97.62 91 GLU A CA 1
ATOM 697 C C . GLU A 1 91 ? 5.045 3.749 -7.354 1.00 97.62 91 GLU A C 1
ATOM 699 O O . GLU A 1 91 ? 5.399 3.580 -8.521 1.00 97.62 91 GLU A O 1
ATOM 704 N N . GLU A 1 92 ? 5.661 4.606 -6.537 1.00 97.69 92 GLU A N 1
ATOM 705 C CA . GLU A 1 92 ? 6.819 5.413 -6.930 1.00 97.69 92 GLU A CA 1
ATOM 706 C C . GLU A 1 92 ? 8.011 4.536 -7.343 1.00 97.69 92 GLU A C 1
ATOM 708 O O . GLU A 1 92 ? 8.583 4.736 -8.415 1.00 97.69 92 GLU A O 1
ATOM 713 N N . GLU A 1 93 ? 8.350 3.529 -6.535 1.00 96.38 93 GLU A N 1
ATOM 714 C CA . GLU A 1 93 ? 9.478 2.629 -6.793 1.00 96.38 93 GLU A CA 1
ATOM 715 C C . GLU A 1 93 ? 9.239 1.759 -8.037 1.00 96.38 93 GLU A C 1
ATOM 717 O O . GLU A 1 93 ? 10.119 1.610 -8.890 1.00 96.38 93 GLU A O 1
ATOM 722 N N . ALA A 1 94 ? 8.026 1.218 -8.182 1.00 96.81 94 ALA A N 1
ATOM 723 C CA . ALA A 1 94 ? 7.644 0.454 -9.365 1.00 96.81 94 ALA A CA 1
ATOM 724 C C . ALA A 1 94 ? 7.706 1.322 -10.624 1.00 96.81 94 ALA A C 1
ATOM 726 O O . ALA A 1 94 ? 8.263 0.902 -11.641 1.00 96.81 94 ALA A O 1
ATOM 727 N N . LYS A 1 95 ? 7.176 2.547 -10.553 1.00 96.94 95 LYS A N 1
ATOM 728 C CA . LYS A 1 95 ? 7.209 3.494 -11.664 1.00 96.94 95 LYS A CA 1
ATOM 729 C C . LYS A 1 95 ? 8.638 3.853 -12.055 1.00 96.94 95 LYS A C 1
ATOM 731 O O . LYS A 1 95 ? 8.951 3.778 -13.236 1.00 96.94 95 LYS A O 1
ATOM 736 N N . ALA A 1 96 ? 9.506 4.173 -11.098 1.00 94.19 96 ALA A N 1
ATOM 737 C CA . ALA A 1 96 ? 10.899 4.510 -11.379 1.00 94.19 96 ALA A CA 1
ATOM 738 C C . ALA A 1 96 ? 11.621 3.377 -12.131 1.00 94.19 96 ALA A C 1
ATOM 740 O O . ALA A 1 96 ? 12.276 3.621 -13.144 1.00 94.19 96 ALA A O 1
ATOM 741 N N . LYS A 1 97 ? 11.437 2.125 -11.691 1.00 94.38 97 LYS A N 1
ATOM 742 C CA . LYS A 1 97 ? 11.999 0.947 -12.371 1.00 94.38 97 LYS A CA 1
ATOM 743 C C . LYS A 1 97 ? 11.432 0.751 -13.778 1.00 94.38 97 LYS A C 1
ATOM 745 O O . LYS A 1 97 ? 12.191 0.485 -14.706 1.00 94.38 97 LYS A O 1
ATOM 750 N N . MET A 1 98 ? 10.119 0.902 -13.954 1.00 94.81 98 MET A N 1
ATOM 751 C CA . MET A 1 98 ? 9.481 0.794 -15.272 1.00 94.81 98 MET A CA 1
ATOM 752 C C . MET A 1 98 ? 9.919 1.909 -16.225 1.00 94.81 98 MET A C 1
ATOM 754 O O . MET A 1 98 ? 10.179 1.638 -17.394 1.00 94.81 98 MET A O 1
ATOM 758 N N . ASP A 1 99 ? 10.026 3.145 -15.739 1.00 93.88 99 ASP A N 1
ATOM 759 C CA . ASP A 1 99 ? 10.439 4.294 -16.545 1.00 93.88 99 ASP A CA 1
ATOM 760 C C . ASP A 1 99 ? 11.878 4.115 -17.048 1.00 93.88 99 ASP A C 1
ATOM 762 O O . ASP A 1 99 ? 12.152 4.402 -18.213 1.00 93.88 99 ASP A O 1
ATOM 766 N N . LEU A 1 100 ? 12.778 3.558 -16.229 1.00 90.81 100 LEU A N 1
ATOM 767 C CA . LEU A 1 100 ? 14.139 3.213 -16.654 1.00 90.81 100 LEU A CA 1
ATOM 768 C C . LEU A 1 100 ? 14.152 2.186 -17.792 1.00 90.81 100 LEU A C 1
ATOM 770 O O . LEU A 1 100 ? 14.810 2.412 -18.810 1.00 90.81 100 LEU A O 1
ATOM 774 N N . LEU A 1 101 ? 13.396 1.093 -17.652 1.00 91.56 101 LEU A N 1
ATOM 775 C CA . LEU A 1 101 ? 13.276 0.074 -18.702 1.00 91.56 101 LEU A CA 1
ATOM 776 C C . LEU A 1 101 ? 12.678 0.654 -19.987 1.00 91.56 101 LEU A C 1
ATOM 778 O O . LEU A 1 101 ? 13.152 0.368 -21.084 1.00 91.56 101 LEU A O 1
ATOM 782 N N . ARG A 1 102 ? 11.669 1.517 -19.855 1.00 92.62 102 ARG A N 1
ATOM 783 C CA . ARG A 1 102 ? 11.015 2.165 -20.992 1.00 92.62 102 ARG A CA 1
ATOM 784 C C . ARG A 1 102 ? 11.934 3.152 -21.708 1.00 92.62 102 ARG A C 1
ATOM 786 O O . ARG A 1 102 ? 11.884 3.246 -22.930 1.00 92.62 102 ARG A O 1
ATOM 793 N N . CYS A 1 103 ? 12.772 3.888 -20.978 1.00 90.38 103 CYS A N 1
ATOM 794 C CA . CYS A 1 103 ? 13.785 4.753 -21.588 1.00 90.38 103 CYS A CA 1
ATOM 795 C C . CYS A 1 103 ? 14.762 3.941 -22.446 1.00 90.38 103 CYS A C 1
ATOM 797 O O . CYS A 1 103 ? 15.091 4.356 -23.556 1.00 90.38 103 CYS A O 1
ATOM 799 N N . GLU A 1 104 ? 15.191 2.779 -21.952 1.00 89.06 104 GLU A N 1
ATOM 800 C CA . GLU A 1 104 ? 16.087 1.887 -22.689 1.00 89.06 104 GLU A CA 1
ATOM 801 C C . GLU A 1 104 ? 15.406 1.287 -23.926 1.00 89.06 104 GLU A C 1
ATOM 803 O O . GLU A 1 104 ? 15.957 1.354 -25.023 1.00 89.06 104 GLU A O 1
ATOM 808 N N . GLU A 1 105 ? 14.169 0.802 -23.786 1.00 91.56 105 GLU A N 1
ATOM 809 C CA . GLU A 1 105 ? 13.351 0.329 -24.910 1.00 91.56 105 GLU A CA 1
ATOM 810 C C . GLU A 1 105 ? 13.214 1.399 -26.006 1.00 91.56 105 GLU A C 1
ATOM 812 O O . GLU A 1 105 ? 13.392 1.110 -27.194 1.00 91.56 105 GLU A O 1
ATOM 817 N N . LEU A 1 106 ? 12.923 2.645 -25.620 1.00 92.81 106 LEU A N 1
ATOM 818 C CA . LEU A 1 106 ? 12.777 3.760 -26.554 1.00 92.81 106 LEU A CA 1
ATOM 819 C C . LEU A 1 106 ? 14.084 4.077 -27.287 1.00 92.81 106 LEU A C 1
ATOM 821 O O . LEU A 1 106 ? 14.053 4.294 -28.500 1.00 92.81 106 LEU A O 1
ATOM 825 N N . GLU A 1 107 ? 15.222 4.088 -26.592 1.00 89.75 107 GLU A N 1
ATOM 826 C CA . GLU A 1 107 ? 16.516 4.368 -27.223 1.00 89.75 107 GLU A CA 1
ATOM 827 C C . GLU A 1 107 ? 16.939 3.245 -28.175 1.00 89.75 107 GLU A C 1
ATOM 829 O O . GLU A 1 107 ? 17.358 3.522 -29.301 1.00 89.75 107 GLU A O 1
ATOM 834 N N . LEU A 1 108 ? 16.755 1.981 -27.786 1.00 89.19 108 LEU A N 1
ATOM 835 C CA . LEU A 1 108 ? 17.021 0.842 -28.669 1.00 89.19 108 LEU A CA 1
ATOM 836 C C . LEU A 1 108 ? 16.117 0.880 -29.907 1.00 89.19 108 LEU A C 1
ATOM 838 O O . LEU A 1 108 ? 16.589 0.704 -31.032 1.00 89.19 108 LEU A O 1
ATOM 842 N N . THR A 1 109 ? 14.834 1.196 -29.723 1.00 93.56 109 THR A N 1
ATOM 843 C CA . THR A 1 109 ? 13.886 1.364 -30.833 1.00 93.56 109 THR A CA 1
ATOM 844 C C . THR A 1 109 ? 14.325 2.488 -31.773 1.00 93.56 109 THR A C 1
ATOM 846 O O . THR A 1 109 ? 14.325 2.310 -32.993 1.00 93.56 109 THR A O 1
ATOM 849 N N . ARG A 1 110 ? 14.755 3.634 -31.229 1.00 92.56 110 ARG A N 1
ATOM 850 C CA . ARG A 1 110 ? 15.270 4.766 -32.013 1.00 92.56 110 ARG A CA 1
ATOM 851 C C . ARG A 1 110 ? 16.512 4.376 -32.820 1.00 92.56 110 ARG A C 1
ATOM 853 O O . ARG A 1 110 ? 16.616 4.755 -33.986 1.00 92.56 110 ARG A O 1
ATOM 860 N N . GLN A 1 111 ? 17.442 3.626 -32.225 1.00 90.31 111 GLN A N 1
ATOM 861 C CA . GLN A 1 111 ? 18.653 3.154 -32.908 1.00 90.31 111 GLN A CA 1
ATOM 862 C C . GLN A 1 111 ? 18.317 2.219 -34.073 1.00 90.31 111 GLN A C 1
ATOM 864 O O . GLN A 1 111 ? 18.829 2.420 -35.175 1.00 90.31 111 GLN A O 1
ATOM 869 N N . VAL A 1 112 ? 17.410 1.257 -33.868 1.00 92.56 112 VAL A N 1
ATOM 870 C CA . VAL A 1 112 ? 16.933 0.365 -34.939 1.00 92.56 112 VAL A CA 1
ATOM 871 C C . VAL A 1 112 ? 16.320 1.175 -36.080 1.00 92.56 112 VAL A C 1
ATOM 873 O O . VAL A 1 112 ? 16.746 1.040 -37.227 1.00 92.56 112 VAL A O 1
ATOM 876 N N . GLN A 1 113 ? 15.401 2.092 -35.766 1.00 95.31 113 GLN A N 1
ATOM 877 C CA . GLN A 1 113 ? 14.762 2.951 -36.767 1.00 95.31 113 GLN A CA 1
ATOM 878 C C . GLN A 1 113 ? 15.775 3.811 -37.535 1.00 95.31 113 GLN A C 1
ATOM 880 O O . GLN A 1 113 ? 15.632 4.009 -38.741 1.00 95.31 113 GLN A O 1
ATOM 885 N N . GLN A 1 114 ? 16.817 4.314 -36.868 1.00 92.00 114 GLN A N 1
ATOM 886 C CA . GLN A 1 114 ? 17.872 5.092 -37.518 1.00 92.00 114 GLN A CA 1
ATOM 887 C C . GLN A 1 114 ? 18.670 4.249 -38.524 1.00 92.00 114 GLN A C 1
ATOM 889 O O . GLN A 1 114 ? 19.007 4.743 -39.606 1.00 92.00 114 GLN A O 1
ATOM 894 N N . VAL A 1 115 ? 18.978 2.994 -38.186 1.00 92.12 115 VAL A N 1
ATOM 895 C CA . VAL A 1 115 ? 19.679 2.070 -39.090 1.00 92.12 115 VAL A CA 1
ATOM 896 C C . VAL A 1 115 ? 18.795 1.720 -40.286 1.00 92.12 115 VAL A C 1
ATOM 898 O O . VAL A 1 115 ? 19.233 1.876 -41.428 1.00 92.12 115 VAL A O 1
ATOM 901 N N . GLU A 1 116 ? 17.539 1.342 -40.045 1.00 95.81 116 GLU A N 1
ATOM 902 C CA . GLU A 1 116 ? 16.569 1.031 -41.102 1.00 95.81 116 GLU A CA 1
ATOM 903 C C . GLU A 1 116 ? 16.355 2.217 -42.049 1.00 95.81 116 GLU A C 1
ATOM 905 O O . GLU A 1 116 ? 16.338 2.058 -43.272 1.00 95.81 116 GLU A O 1
ATOM 910 N N . TRP A 1 117 ? 16.254 3.429 -41.497 1.00 95.75 117 TRP A N 1
ATOM 911 C CA . TRP A 1 117 ? 16.136 4.648 -42.289 1.00 95.75 117 TRP A CA 1
ATOM 912 C C . TRP A 1 117 ? 17.374 4.886 -43.159 1.00 95.75 117 TRP A C 1
ATOM 914 O O . TRP A 1 117 ? 17.240 5.170 -44.351 1.00 95.75 117 TRP A O 1
ATOM 924 N N . ALA A 1 118 ? 18.580 4.731 -42.602 1.00 92.81 118 ALA A N 1
ATOM 925 C CA . ALA A 1 118 ? 19.821 4.898 -43.357 1.00 92.81 118 ALA A CA 1
ATOM 926 C C . ALA A 1 118 ? 19.950 3.864 -44.491 1.00 92.81 118 ALA A C 1
ATOM 928 O O . ALA A 1 118 ? 20.452 4.187 -45.574 1.00 92.81 118 ALA A O 1
ATOM 929 N N . ASP A 1 119 ? 19.467 2.639 -44.268 1.00 93.50 119 ASP A N 1
ATOM 930 C CA . ASP A 1 119 ? 19.413 1.580 -45.277 1.00 93.50 119 ASP A CA 1
ATOM 931 C C . ASP A 1 119 ? 18.424 1.885 -46.396 1.00 93.50 119 ASP A C 1
ATOM 933 O O . ASP A 1 119 ? 18.785 1.805 -47.578 1.00 93.50 119 ASP A O 1
ATOM 937 N N . ALA A 1 120 ? 17.205 2.285 -46.038 1.00 96.44 120 ALA A N 1
ATOM 938 C CA . ALA A 1 120 ? 16.175 2.666 -46.994 1.00 96.44 120 ALA A CA 1
ATOM 939 C C . ALA A 1 120 ? 16.600 3.887 -47.826 1.00 96.44 120 ALA A C 1
ATOM 941 O O . ALA A 1 120 ? 16.411 3.908 -49.045 1.00 96.44 120 ALA A O 1
ATOM 942 N N . PHE A 1 121 ? 17.230 4.880 -47.195 1.00 95.69 121 PHE A N 1
ATOM 943 C CA . PHE A 1 121 ? 17.727 6.075 -47.872 1.00 95.69 121 PHE A CA 1
ATOM 944 C C . PHE A 1 121 ? 18.879 5.759 -48.835 1.00 95.69 121 PHE A C 1
ATOM 946 O O . PHE A 1 121 ? 18.888 6.220 -49.975 1.00 95.69 121 PHE A O 1
ATOM 953 N N . LEU A 1 122 ? 19.823 4.901 -48.443 1.00 94.75 122 LEU A N 1
ATOM 954 C CA . LEU A 1 122 ? 20.878 4.477 -49.363 1.00 94.75 122 LEU A CA 1
ATOM 955 C C . LEU A 1 122 ? 20.314 3.652 -50.534 1.00 94.75 122 LEU A C 1
ATOM 957 O O . LEU A 1 122 ? 20.800 3.761 -51.662 1.00 94.75 122 LEU A O 1
ATOM 961 N N . ALA A 1 123 ? 19.301 2.816 -50.286 1.00 96.31 123 ALA A N 1
ATOM 962 C CA . ALA A 1 123 ? 18.621 2.068 -51.340 1.00 96.31 123 ALA A CA 1
ATOM 963 C C . ALA A 1 123 ? 17.908 3.000 -52.333 1.00 96.31 123 ALA A C 1
ATOM 965 O O . ALA A 1 123 ? 18.017 2.787 -53.541 1.00 96.31 123 ALA A O 1
ATOM 966 N N . SER A 1 124 ? 17.251 4.063 -51.857 1.00 97.25 124 SER A N 1
ATOM 967 C CA . SER A 1 124 ? 16.610 5.043 -52.739 1.00 97.25 124 SER A CA 1
ATOM 968 C C . SER A 1 124 ? 17.634 5.799 -53.590 1.00 97.25 124 SER A C 1
ATOM 970 O O . SER A 1 124 ? 17.451 5.911 -54.803 1.00 97.25 124 SER A O 1
ATOM 972 N N . GLN A 1 125 ? 18.763 6.212 -53.003 1.00 96.12 125 GLN A N 1
ATOM 973 C CA . GLN A 1 125 ? 19.857 6.858 -53.733 1.00 96.12 125 GLN A CA 1
ATOM 974 C C . GLN A 1 125 ? 20.442 5.965 -54.833 1.00 96.12 125 GLN A C 1
ATOM 976 O O . GLN A 1 125 ? 20.708 6.455 -55.928 1.00 96.12 125 GLN A O 1
ATOM 981 N N . ARG A 1 126 ? 20.591 4.654 -54.584 1.00 96.00 126 ARG A N 1
ATOM 982 C CA . ARG A 1 126 ? 21.045 3.690 -55.608 1.00 96.00 126 ARG A CA 1
ATOM 983 C C . ARG A 1 126 ? 20.118 3.629 -56.819 1.00 96.00 126 ARG A C 1
ATOM 985 O O . ARG A 1 126 ? 20.591 3.397 -57.925 1.00 96.00 126 ARG A O 1
ATOM 992 N N . CYS A 1 127 ? 18.813 3.782 -56.608 1.00 96.19 127 CYS A N 1
ATOM 993 C CA . CYS A 1 127 ? 17.821 3.697 -57.677 1.00 96.19 127 CYS A CA 1
ATOM 994 C C . CYS A 1 127 ? 17.621 5.021 -58.425 1.00 96.19 127 CYS A C 1
ATOM 996 O O . CYS A 1 127 ? 17.177 4.994 -59.569 1.00 96.19 127 CYS A O 1
ATOM 998 N N . GLN A 1 128 ? 17.888 6.159 -57.781 1.00 96.75 128 GLN A N 1
ATOM 999 C CA . GLN A 1 128 ? 17.502 7.479 -58.293 1.00 96.75 128 GLN A CA 1
ATOM 1000 C C . GLN A 1 128 ? 18.673 8.304 -58.837 1.00 96.75 128 GLN A C 1
ATOM 1002 O O . GLN A 1 128 ? 18.464 9.106 -59.743 1.00 96.75 128 GLN A O 1
ATOM 1007 N N . LEU A 1 129 ? 19.885 8.140 -58.297 1.00 97.06 129 LEU A N 1
ATOM 1008 C CA . LEU A 1 129 ? 21.040 8.953 -58.684 1.00 97.06 129 LEU A CA 1
ATOM 1009 C C . LEU A 1 129 ? 21.760 8.386 -59.909 1.00 97.06 129 LEU A C 1
ATOM 1011 O O . LEU A 1 129 ? 21.870 7.169 -60.085 1.00 97.06 129 LEU A O 1
ATOM 1015 N N . ALA A 1 130 ? 22.332 9.275 -60.724 1.00 97.25 130 ALA A N 1
ATOM 1016 C CA . ALA A 1 130 ? 23.250 8.860 -61.777 1.00 97.25 130 ALA A CA 1
ATOM 1017 C C . ALA A 1 130 ? 24.536 8.254 -61.168 1.00 97.25 130 ALA A C 1
ATOM 1019 O O . ALA A 1 130 ? 24.905 8.596 -60.041 1.00 97.25 130 ALA A O 1
ATOM 1020 N N . PRO A 1 131 ? 25.288 7.402 -61.895 1.00 96.81 131 PRO A N 1
ATOM 1021 C CA . PRO A 1 131 ? 26.427 6.675 -61.325 1.00 96.81 131 PRO A CA 1
ATOM 1022 C C . PRO A 1 131 ? 27.478 7.554 -60.629 1.00 96.81 131 PRO A C 1
ATOM 1024 O O . PRO A 1 131 ? 27.970 7.199 -59.562 1.00 96.81 131 PRO A O 1
ATOM 1027 N N . VAL A 1 132 ? 27.809 8.716 -61.201 1.00 96.50 132 VAL A N 1
ATOM 1028 C CA . VAL A 1 132 ? 28.808 9.639 -60.630 1.00 96.50 132 VAL A CA 1
ATOM 1029 C C . VAL A 1 132 ? 28.298 10.288 -59.338 1.00 96.50 132 VAL A C 1
ATOM 1031 O O . VAL A 1 132 ? 29.035 10.378 -58.358 1.00 96.50 132 VAL A O 1
ATOM 1034 N N . GLU A 1 133 ? 27.027 10.690 -59.311 1.00 96.62 133 GLU A N 1
ATOM 1035 C CA . GLU A 1 133 ? 26.380 11.296 -58.140 1.00 96.62 133 GLU A CA 1
ATOM 1036 C C . GLU A 1 133 ? 26.227 10.278 -57.007 1.00 96.62 133 GLU A C 1
ATOM 1038 O O . GLU A 1 133 ? 26.501 10.585 -55.845 1.00 96.62 133 GLU A O 1
ATOM 1043 N N . PHE A 1 134 ? 25.872 9.036 -57.349 1.00 97.69 134 PHE A N 1
ATOM 1044 C CA . PHE A 1 134 ? 25.804 7.946 -56.386 1.00 97.69 134 PHE A CA 1
ATOM 1045 C C . PHE A 1 134 ? 27.169 7.651 -55.756 1.00 97.69 134 PHE A C 1
ATOM 1047 O O . PHE A 1 134 ? 27.247 7.458 -54.545 1.00 97.69 134 PHE A O 1
ATOM 1054 N N . LEU A 1 135 ? 28.256 7.644 -56.538 1.00 96.88 135 LEU A N 1
ATOM 1055 C CA . LEU A 1 135 ? 29.601 7.437 -55.992 1.00 96.88 135 LEU A CA 1
ATOM 1056 C C . LEU A 1 135 ? 29.957 8.513 -54.958 1.00 96.88 135 LEU A C 1
ATOM 1058 O O . LEU A 1 135 ? 30.451 8.177 -53.881 1.00 96.88 135 LEU A O 1
ATOM 1062 N N . ALA A 1 136 ? 29.654 9.782 -55.243 1.00 95.50 136 ALA A N 1
ATOM 1063 C CA . ALA A 1 136 ? 29.864 10.874 -54.294 1.00 95.50 136 ALA A CA 1
ATOM 1064 C C . ALA A 1 136 ? 29.024 10.696 -53.013 1.00 95.50 136 ALA A C 1
ATOM 1066 O O . ALA A 1 136 ? 29.568 10.772 -51.909 1.00 95.50 136 ALA A O 1
ATOM 1067 N N . ALA A 1 137 ? 27.732 10.375 -53.141 1.00 94.62 137 ALA A N 1
ATOM 1068 C CA . ALA A 1 137 ? 26.853 10.108 -52.000 1.00 94.62 137 ALA A CA 1
ATOM 1069 C C . ALA A 1 137 ? 27.313 8.890 -51.173 1.00 94.62 137 ALA A C 1
ATOM 1071 O O . ALA A 1 137 ? 27.310 8.918 -49.941 1.00 94.62 137 ALA A O 1
ATOM 1072 N N . TRP A 1 138 ? 27.793 7.835 -51.835 1.00 95.94 138 TRP A N 1
ATOM 1073 C CA . TRP A 1 138 ? 28.324 6.639 -51.187 1.00 95.94 138 TRP A CA 1
ATOM 1074 C C . TRP A 1 138 ? 29.583 6.928 -50.367 1.00 95.94 138 TRP A C 1
ATOM 1076 O O . TRP A 1 138 ? 29.728 6.406 -49.260 1.00 95.94 138 TRP A O 1
ATOM 1086 N N . HIS A 1 139 ? 30.478 7.785 -50.864 1.00 95.56 139 HIS A N 1
ATOM 1087 C CA . HIS A 1 139 ? 31.654 8.212 -50.103 1.00 95.56 139 HIS A CA 1
ATOM 1088 C C . HIS A 1 139 ? 31.285 8.917 -48.790 1.00 95.56 139 HIS A C 1
ATOM 1090 O O . HIS A 1 139 ? 32.000 8.735 -47.806 1.00 95.56 139 HIS A O 1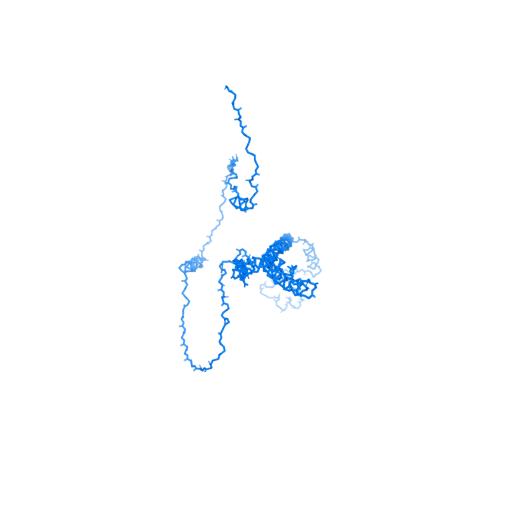
ATOM 1096 N N . LEU A 1 140 ? 30.155 9.633 -48.748 1.00 91.75 140 LEU A N 1
ATOM 1097 C CA . LEU A 1 140 ? 29.613 10.241 -47.526 1.00 91.75 140 LEU A CA 1
ATOM 1098 C C . LEU A 1 140 ? 28.894 9.223 -46.625 1.00 91.75 140 LEU A C 1
ATOM 1100 O O . LEU A 1 140 ? 28.975 9.316 -45.404 1.00 91.75 140 LEU A O 1
ATOM 1104 N N . HIS A 1 141 ? 28.233 8.217 -47.203 1.00 94.12 141 HIS A N 1
ATOM 1105 C CA . HIS A 1 141 ? 27.551 7.164 -46.442 1.00 94.12 141 HIS A CA 1
ATOM 1106 C C . HIS A 1 141 ? 28.507 6.175 -45.764 1.00 94.12 141 HIS A C 1
ATOM 1108 O O . HIS A 1 141 ? 28.179 5.634 -44.709 1.00 94.12 141 HIS A O 1
ATOM 1114 N N . LYS A 1 142 ? 29.682 5.911 -46.349 1.00 93.75 142 LYS A N 1
ATOM 1115 C CA . LYS A 1 142 ? 30.683 4.993 -45.778 1.00 93.75 142 LYS A CA 1
ATOM 1116 C C . LYS A 1 142 ? 31.033 5.289 -44.312 1.00 93.75 142 LYS A C 1
ATOM 1118 O O . LYS A 1 142 ? 30.906 4.359 -43.517 1.00 93.75 142 LYS A O 1
ATOM 1123 N N . PRO A 1 143 ? 31.459 6.510 -43.929 1.00 93.88 143 PRO A N 1
ATOM 1124 C CA . PRO A 1 143 ? 31.788 6.807 -42.537 1.00 93.88 143 PRO A CA 1
ATOM 1125 C C . PRO A 1 143 ? 30.576 6.659 -41.612 1.00 93.88 143 PRO A C 1
ATOM 1127 O O . PRO A 1 143 ? 30.717 6.057 -40.556 1.00 93.88 143 PRO A O 1
ATOM 1130 N N . LEU A 1 144 ? 29.378 7.075 -42.041 1.00 90.69 144 LEU A N 1
ATOM 1131 C CA . LEU A 1 144 ? 28.146 6.900 -41.259 1.00 90.69 144 LEU A CA 1
ATOM 1132 C C . LEU A 1 144 ? 27.867 5.421 -40.948 1.00 90.69 144 LEU A C 1
ATOM 1134 O O . LEU A 1 144 ? 27.465 5.079 -39.843 1.00 90.69 144 LEU A O 1
ATOM 1138 N N . ARG A 1 145 ? 28.105 4.515 -41.903 1.00 91.25 145 ARG A N 1
ATOM 1139 C CA . ARG A 1 145 ? 27.919 3.071 -41.672 1.00 91.25 145 ARG A CA 1
ATOM 1140 C C . ARG A 1 145 ? 28.999 2.455 -40.792 1.00 91.25 145 ARG A C 1
ATOM 1142 O O . ARG A 1 145 ? 28.740 1.465 -40.113 1.00 91.25 145 ARG A O 1
ATOM 1149 N N . VAL A 1 146 ? 30.218 2.985 -40.858 1.00 92.50 146 VAL A N 1
ATOM 1150 C CA . VAL A 1 146 ? 31.301 2.601 -39.946 1.00 92.50 146 VAL A CA 1
ATOM 1151 C C . VAL A 1 146 ? 30.917 3.004 -38.527 1.00 92.50 146 VAL A C 1
ATOM 1153 O O . VAL A 1 146 ? 30.930 2.147 -37.651 1.00 92.50 146 VAL A O 1
ATOM 1156 N N . GLU A 1 147 ? 30.453 4.241 -38.343 1.00 89.38 147 GLU A N 1
ATOM 1157 C CA . GLU A 1 147 ? 29.936 4.739 -37.069 1.00 89.38 147 GLU A CA 1
ATOM 1158 C C . GLU A 1 147 ? 28.771 3.882 -36.567 1.00 89.38 147 GLU A C 1
ATOM 1160 O O . GLU A 1 147 ? 28.844 3.393 -35.455 1.00 89.38 147 GLU A O 1
ATOM 1165 N N . GLN A 1 148 ? 27.757 3.583 -37.384 1.00 88.31 148 GLN A N 1
ATOM 1166 C CA . GLN A 1 148 ? 26.630 2.726 -36.976 1.00 88.31 148 GLN A CA 1
ATOM 1167 C C . GLN A 1 148 ? 27.046 1.323 -36.509 1.00 88.31 148 GLN A C 1
ATOM 1169 O O . GLN A 1 148 ? 26.387 0.746 -35.651 1.00 88.31 148 GLN A O 1
ATOM 1174 N N . ARG A 1 149 ? 28.109 0.752 -37.088 1.00 87.75 149 ARG A N 1
ATOM 1175 C CA . ARG A 1 149 ? 28.630 -0.567 -36.694 1.00 87.75 149 ARG A CA 1
ATOM 1176 C C . ARG A 1 149 ? 29.455 -0.494 -35.412 1.00 87.75 149 ARG A C 1
ATOM 1178 O O . ARG A 1 149 ? 29.465 -1.444 -34.637 1.00 87.75 149 ARG A O 1
ATOM 1185 N N . GLU A 1 150 ? 30.222 0.578 -35.262 1.00 87.25 150 GLU A N 1
ATOM 1186 C CA . GLU A 1 150 ? 31.159 0.773 -34.153 1.00 87.25 150 GLU A CA 1
ATOM 1187 C C . GLU A 1 150 ? 30.504 1.447 -32.950 1.00 87.25 150 GLU A C 1
ATOM 1189 O O . GLU A 1 150 ? 31.042 1.371 -31.846 1.00 87.25 150 GLU A O 1
ATOM 1194 N N . PHE A 1 151 ? 29.335 2.061 -33.145 1.00 80.38 151 PHE A N 1
ATOM 1195 C CA . PHE A 1 151 ? 28.526 2.610 -32.077 1.00 80.38 151 PHE A CA 1
ATOM 1196 C C . PHE A 1 151 ? 28.085 1.451 -31.182 1.00 80.38 151 PHE A C 1
ATOM 1198 O O . PHE A 1 151 ? 27.375 0.553 -31.647 1.00 80.38 151 PHE A O 1
ATOM 1205 N N . PRO A 1 152 ? 28.524 1.419 -29.916 1.00 75.25 152 PRO A N 1
ATOM 1206 C CA . PRO A 1 152 ? 28.121 0.356 -29.023 1.00 75.25 152 PRO A CA 1
ATOM 1207 C C . PRO A 1 152 ? 26.604 0.418 -28.869 1.00 75.25 152 PRO A C 1
ATOM 1209 O O . PRO A 1 152 ? 26.046 1.491 -28.634 1.00 75.25 152 PRO A O 1
ATOM 1212 N N . VAL A 1 153 ? 25.942 -0.739 -28.962 1.00 69.75 153 VAL A N 1
ATOM 1213 C CA . VAL A 1 153 ? 24.593 -0.876 -28.409 1.00 69.75 153 VAL A CA 1
ATOM 1214 C C . VAL A 1 153 ? 24.756 -0.511 -26.947 1.00 69.75 153 VAL A C 1
ATOM 1216 O O . VAL A 1 153 ? 25.459 -1.207 -26.214 1.00 69.75 153 VAL A O 1
ATOM 1219 N N . VAL A 1 154 ? 24.259 0.664 -26.569 1.00 62.62 154 VAL A N 1
ATOM 1220 C CA . VAL A 1 154 ? 24.483 1.199 -25.235 1.00 62.62 154 VAL A CA 1
ATOM 1221 C C . VAL A 1 154 ? 23.821 0.219 -24.278 1.00 62.62 154 VAL A C 1
ATOM 1223 O O . VAL A 1 154 ? 22.608 0.239 -24.104 1.00 62.62 154 VAL A O 1
ATOM 1226 N N . HIS A 1 155 ? 24.625 -0.640 -23.653 1.00 57.22 155 HIS A N 1
ATOM 1227 C CA . HIS A 1 155 ? 24.282 -1.251 -22.385 1.00 57.22 155 HIS A CA 1
ATOM 1228 C C . HIS A 1 155 ? 24.277 -0.101 -21.389 1.00 57.22 155 HIS A C 1
ATOM 1230 O O . HIS A 1 155 ? 25.253 0.141 -20.674 1.00 57.22 155 HIS A O 1
ATOM 1236 N N . LEU A 1 156 ? 23.189 0.674 -21.376 1.00 56.53 156 LEU A N 1
ATOM 1237 C CA . LEU A 1 156 ? 22.852 1.394 -20.166 1.00 56.53 156 LEU A CA 1
ATOM 1238 C C . LEU A 1 156 ? 22.867 0.291 -19.116 1.00 56.53 156 LEU A C 1
ATOM 1240 O O . LEU A 1 156 ? 22.240 -0.747 -19.307 1.00 56.53 156 LEU A O 1
ATOM 1244 N N . ALA A 1 157 ? 23.634 0.449 -18.044 1.00 56.38 157 ALA A N 1
ATOM 1245 C CA . ALA A 1 157 ? 23.686 -0.529 -16.962 1.00 56.38 157 ALA A CA 1
ATOM 1246 C C . ALA A 1 157 ? 22.328 -0.637 -16.223 1.00 56.38 157 ALA A C 1
ATOM 1248 O O . ALA A 1 157 ? 22.295 -0.901 -15.030 1.00 56.38 157 ALA A O 1
ATOM 1249 N N . SER A 1 158 ? 21.212 -0.358 -16.899 1.00 64.81 158 SER A N 1
ATOM 1250 C CA . SER A 1 158 ? 19.890 -0.026 -16.405 1.00 64.81 158 SER A CA 1
ATOM 1251 C C . SER A 1 158 ? 18.973 -1.243 -16.487 1.00 64.81 158 SER A C 1
ATOM 1253 O O . SER A 1 158 ? 18.500 -1.679 -15.445 1.00 64.81 158 SER A O 1
ATOM 1255 N N . ALA A 1 159 ? 18.787 -1.886 -17.646 1.00 71.75 159 ALA A N 1
ATOM 1256 C CA . ALA A 1 159 ? 17.885 -3.039 -17.708 1.00 71.75 159 ALA A CA 1
ATOM 1257 C C . ALA A 1 159 ? 18.365 -4.244 -16.892 1.00 71.75 159 ALA A C 1
ATOM 1259 O O . ALA A 1 159 ? 17.583 -4.823 -16.143 1.00 71.75 159 ALA A O 1
ATOM 1260 N N . GLU A 1 160 ? 19.647 -4.609 -16.978 1.00 79.50 160 GLU A N 1
ATOM 1261 C CA . GLU A 1 160 ? 20.180 -5.754 -16.223 1.00 79.50 160 GLU A CA 1
ATOM 1262 C C . GLU A 1 160 ? 20.286 -5.485 -14.713 1.00 79.50 160 GLU A C 1
ATOM 1264 O O . GLU A 1 160 ? 20.279 -6.422 -13.907 1.00 79.50 160 GLU A O 1
ATOM 1269 N N . SER A 1 161 ? 20.383 -4.213 -14.308 1.00 83.69 161 SER A N 1
ATOM 1270 C CA . SER A 1 161 ? 20.405 -3.840 -12.890 1.00 83.69 161 SER A CA 1
ATOM 1271 C C . SER A 1 161 ? 19.008 -3.746 -12.279 1.00 83.69 161 SER A C 1
ATOM 1273 O O . SER A 1 161 ? 18.861 -3.974 -11.075 1.00 83.69 161 SER A O 1
ATOM 1275 N N . VAL A 1 162 ? 17.978 -3.467 -13.083 1.00 90.69 162 VAL A N 1
ATOM 1276 C CA . VAL A 1 162 ? 16.588 -3.413 -12.627 1.00 90.69 162 VAL A CA 1
ATOM 1277 C C . VAL A 1 162 ? 16.055 -4.830 -12.412 1.00 90.69 162 VAL A C 1
ATOM 1279 O O . VAL A 1 162 ? 15.808 -5.589 -13.346 1.00 90.69 162 VAL A O 1
ATOM 1282 N N . LYS A 1 163 ? 15.832 -5.182 -11.143 1.00 92.31 163 LYS A N 1
ATOM 1283 C CA . LYS A 1 163 ? 15.263 -6.472 -10.732 1.00 92.31 163 LYS A CA 1
ATOM 1284 C C . LYS A 1 163 ? 13.830 -6.320 -10.207 1.00 92.31 163 LYS A C 1
ATOM 1286 O O . LYS A 1 163 ? 13.483 -5.278 -9.636 1.00 92.31 163 LYS A O 1
ATOM 1291 N N . PRO A 1 164 ? 12.994 -7.367 -10.342 1.00 92.12 164 PRO A N 1
ATOM 1292 C CA . PRO A 1 164 ? 11.658 -7.420 -9.751 1.00 92.12 164 PRO A CA 1
ATOM 1293 C C . PRO A 1 164 ? 11.736 -7.783 -8.256 1.00 92.12 164 PRO A C 1
ATOM 1295 O O . PRO A 1 164 ? 11.222 -8.807 -7.819 1.00 92.12 164 PRO A O 1
ATOM 1298 N N . ASP A 1 165 ? 12.428 -6.964 -7.469 1.00 93.25 165 ASP A N 1
ATOM 1299 C CA . ASP A 1 165 ? 12.771 -7.220 -6.063 1.00 93.25 165 ASP A CA 1
ATOM 1300 C C . ASP A 1 165 ? 12.143 -6.207 -5.093 1.00 93.25 165 ASP A C 1
ATOM 1302 O O . ASP A 1 165 ? 12.637 -6.008 -3.985 1.00 93.25 165 ASP A O 1
ATOM 1306 N N . ILE A 1 166 ? 11.038 -5.563 -5.485 1.00 94.38 166 ILE A N 1
ATOM 1307 C CA . ILE A 1 166 ? 10.293 -4.709 -4.555 1.00 94.38 166 ILE A CA 1
ATOM 1308 C C . ILE A 1 166 ? 9.664 -5.599 -3.483 1.00 94.38 166 ILE A C 1
ATOM 1310 O O . ILE A 1 166 ? 8.864 -6.484 -3.781 1.00 94.38 166 ILE A O 1
ATOM 1314 N N . GLN A 1 167 ? 10.038 -5.361 -2.230 1.00 92.88 167 GLN A N 1
ATOM 1315 C CA . GLN A 1 167 ? 9.588 -6.136 -1.082 1.00 92.88 167 GLN A CA 1
ATOM 1316 C C . GLN A 1 167 ? 9.092 -5.202 0.016 1.00 92.88 167 GLN A C 1
ATOM 1318 O O . GLN A 1 167 ? 9.669 -4.144 0.265 1.00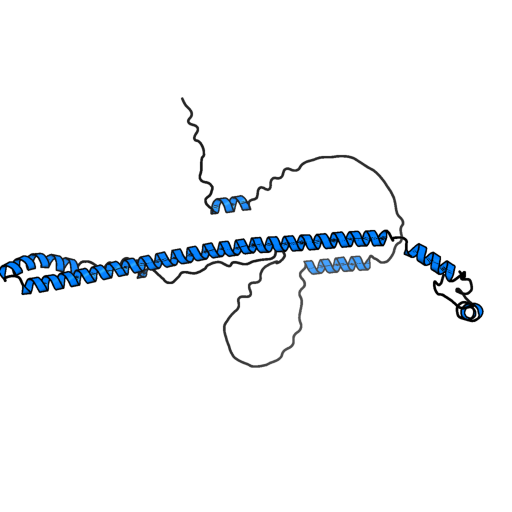 92.88 167 GLN A O 1
ATOM 1323 N N . LEU A 1 168 ? 8.030 -5.619 0.702 1.00 90.50 168 LEU A N 1
ATOM 1324 C CA . LEU A 1 168 ? 7.565 -4.959 1.913 1.00 90.50 168 LEU A CA 1
ATOM 1325 C C . LEU A 1 168 ? 8.324 -5.538 3.112 1.00 90.50 168 LEU A C 1
ATOM 1327 O O . LEU A 1 168 ? 8.129 -6.699 3.464 1.00 90.50 168 LEU A O 1
ATOM 1331 N N . LEU A 1 169 ? 9.181 -4.731 3.741 1.00 88.94 169 LEU A N 1
ATOM 1332 C CA . LEU A 1 169 ? 9.916 -5.115 4.947 1.00 88.94 169 LEU A CA 1
ATOM 1333 C C . LEU A 1 169 ? 9.306 -4.447 6.187 1.00 88.94 169 LEU A C 1
ATOM 1335 O O . LEU A 1 169 ? 9.048 -3.246 6.195 1.00 88.94 169 LEU A O 1
ATOM 1339 N N . GLY A 1 170 ? 9.119 -5.229 7.253 1.00 81.38 170 GLY A N 1
ATOM 1340 C CA . GLY A 1 170 ? 8.519 -4.784 8.516 1.00 81.38 170 GLY A CA 1
ATOM 1341 C C . GLY A 1 170 ? 7.090 -5.298 8.725 1.00 81.38 170 GLY A C 1
ATOM 1342 O O . GLY A 1 170 ? 6.399 -5.667 7.780 1.00 81.38 170 GLY A O 1
ATOM 1343 N N . ARG A 1 171 ? 6.645 -5.352 9.990 1.00 79.62 171 ARG A N 1
ATOM 1344 C CA . ARG A 1 171 ? 5.299 -5.821 10.363 1.00 79.62 171 ARG A CA 1
ATOM 1345 C C . ARG A 1 171 ? 4.484 -4.699 11.004 1.00 79.62 171 ARG A C 1
ATOM 1347 O O . ARG A 1 171 ? 4.911 -4.116 11.999 1.00 79.62 171 ARG A O 1
ATOM 1354 N N . MET A 1 172 ? 3.287 -4.437 10.483 1.00 83.12 172 MET A N 1
ATOM 1355 C CA . MET A 1 172 ? 2.276 -3.648 11.193 1.00 83.12 172 MET A CA 1
ATOM 1356 C C . MET A 1 172 ? 1.548 -4.567 12.176 1.00 83.12 172 MET A C 1
ATOM 1358 O O . MET A 1 172 ? 0.826 -5.471 11.765 1.00 83.12 172 MET A O 1
ATOM 1362 N N . GLN A 1 173 ? 1.753 -4.357 13.477 1.00 87.50 173 GLN A N 1
ATOM 1363 C CA . GLN A 1 173 ? 1.122 -5.151 14.531 1.00 87.50 173 GLN A CA 1
ATOM 1364 C C . GLN A 1 173 ? 0.416 -4.234 15.532 1.00 87.50 173 GLN A C 1
ATOM 1366 O O . GLN A 1 173 ? 1.027 -3.317 16.075 1.00 87.50 173 GLN A O 1
ATOM 1371 N N . VAL A 1 174 ? -0.859 -4.516 15.809 1.00 88.62 174 VAL A N 1
ATOM 1372 C CA . VAL A 1 174 ? -1.611 -3.875 16.895 1.00 88.62 174 VAL A CA 1
ATOM 1373 C C . VAL A 1 174 ? -1.472 -4.743 18.141 1.00 88.62 174 VAL A C 1
ATOM 1375 O O . VAL A 1 174 ? -1.818 -5.923 18.120 1.00 88.62 174 VAL A O 1
ATOM 1378 N N . VAL A 1 175 ? -0.953 -4.169 19.224 1.00 89.25 175 VAL A N 1
ATOM 1379 C CA . VAL A 1 175 ? -0.777 -4.851 20.512 1.00 89.25 175 VAL A CA 1
ATOM 1380 C C . VAL A 1 175 ? -1.588 -4.147 21.593 1.00 89.25 175 VAL A C 1
ATOM 1382 O O . VAL A 1 175 ? -1.665 -2.922 21.626 1.00 89.25 175 VAL A O 1
ATOM 1385 N N . SER A 1 176 ? -2.199 -4.928 22.484 1.00 86.25 176 SER A N 1
ATOM 1386 C CA . SER A 1 176 ? -2.815 -4.403 23.705 1.00 86.25 176 SER A CA 1
ATOM 1387 C C . SER A 1 176 ? -1.758 -4.304 24.807 1.00 86.25 176 SER A C 1
ATOM 1389 O O . SER A 1 176 ? -0.904 -5.185 24.915 1.00 86.25 176 SER A O 1
ATOM 1391 N N . GLY A 1 177 ? -1.815 -3.255 25.633 1.00 78.00 177 GLY A N 1
ATOM 1392 C CA . GLY A 1 177 ? -0.787 -2.929 26.636 1.00 78.00 177 GLY A CA 1
ATOM 1393 C C . GLY A 1 177 ? -0.521 -4.004 27.701 1.00 78.00 177 GLY A C 1
ATOM 1394 O O . GLY A 1 177 ? 0.537 -3.978 28.321 1.00 78.00 177 GLY A O 1
ATOM 1395 N N . ASP A 1 178 ? -1.423 -4.976 27.864 1.00 65.19 178 ASP A N 1
ATOM 1396 C CA . ASP A 1 178 ? -1.297 -6.062 28.851 1.00 65.19 178 ASP A CA 1
ATOM 1397 C C . ASP A 1 178 ? -0.668 -7.352 28.279 1.00 65.19 178 ASP A C 1
ATOM 1399 O O . ASP A 1 178 ? -0.507 -8.349 28.985 1.00 65.19 178 ASP A O 1
ATOM 1403 N N . GLY A 1 179 ? -0.290 -7.356 26.997 1.00 50.03 179 GLY A N 1
ATOM 1404 C CA . GLY A 1 179 ? 0.348 -8.491 26.335 1.00 50.03 179 GLY A CA 1
ATOM 1405 C C . GLY A 1 179 ? 1.859 -8.517 26.545 1.00 50.03 179 GLY A C 1
ATOM 1406 O O . GLY A 1 179 ? 2.619 -8.033 25.708 1.00 50.03 179 GLY A O 1
ATOM 1407 N N . SER A 1 180 ? 2.315 -9.137 27.631 1.00 48.97 180 SER A N 1
ATOM 1408 C CA . SER A 1 180 ? 3.687 -9.638 27.726 1.00 48.97 180 SER A CA 1
ATOM 1409 C C . SER A 1 180 ? 4.005 -10.528 26.515 1.00 48.97 180 SER A C 1
ATOM 1411 O O . SER A 1 180 ? 3.419 -11.597 26.392 1.00 48.97 180 SER A O 1
ATOM 1413 N N . GLY A 1 181 ? 4.927 -10.088 25.651 1.00 50.41 181 GLY A N 1
ATOM 1414 C CA . GLY A 1 181 ? 5.629 -10.906 24.656 1.00 50.41 181 GLY A CA 1
ATOM 1415 C C . GLY A 1 181 ? 4.744 -11.680 23.674 1.00 50.41 181 GLY A C 1
ATOM 1416 O O . GLY A 1 181 ? 4.357 -12.814 23.935 1.00 50.41 181 GLY A O 1
ATOM 1417 N N . SER A 1 182 ? 4.513 -11.122 22.484 1.00 44.47 182 SER A N 1
ATOM 1418 C CA . SER A 1 182 ? 4.021 -11.900 21.341 1.00 44.47 182 SER A CA 1
ATOM 1419 C C . SER A 1 182 ? 5.047 -12.985 20.990 1.00 44.47 182 SER A C 1
ATOM 1421 O O . SER A 1 182 ? 6.020 -12.711 20.289 1.00 44.47 182 SER A O 1
ATOM 1423 N N . HIS A 1 183 ? 4.818 -14.212 21.465 1.00 43.16 183 HIS A N 1
ATOM 1424 C CA . HIS A 1 183 ? 5.375 -15.431 20.887 1.00 43.16 183 HIS A CA 1
ATOM 1425 C C . HIS A 1 183 ? 4.886 -15.500 19.439 1.00 43.16 183 HIS A C 1
ATOM 1427 O O . HIS A 1 183 ? 3.702 -15.714 19.180 1.00 43.16 183 HIS A O 1
ATOM 1433 N N . VAL A 1 184 ? 5.783 -15.218 18.499 1.00 45.38 184 VAL A N 1
ATOM 1434 C CA . VAL A 1 184 ? 5.541 -15.420 17.073 1.00 45.38 184 VAL A CA 1
ATOM 1435 C C . VAL A 1 184 ? 5.449 -16.930 16.877 1.00 45.38 184 VAL A C 1
ATOM 1437 O O . VAL A 1 184 ? 6.449 -17.628 16.982 1.00 45.38 184 VAL A O 1
ATOM 1440 N N . LEU A 1 185 ? 4.238 -17.449 16.682 1.00 41.84 185 LEU A N 1
ATOM 1441 C CA . LEU A 1 185 ? 4.078 -18.738 16.025 1.00 41.84 185 LEU A CA 1
ATOM 1442 C C . LEU A 1 185 ? 4.282 -18.464 14.537 1.00 41.84 185 LEU A C 1
ATOM 1444 O O . LEU A 1 185 ? 3.396 -17.927 13.875 1.00 41.84 185 LEU A O 1
ATOM 1448 N N . GLU A 1 186 ? 5.487 -18.753 14.056 1.00 39.94 186 GLU A N 1
ATOM 1449 C CA . GLU A 1 186 ? 5.728 -18.970 12.636 1.00 39.94 186 GLU A CA 1
ATOM 1450 C C . GLU A 1 186 ? 4.852 -20.154 12.212 1.00 39.94 186 GLU A C 1
ATOM 1452 O O . GLU A 1 186 ? 4.955 -21.254 12.757 1.00 39.94 186 GLU A O 1
ATOM 1457 N N . GLY A 1 187 ? 3.920 -19.896 11.296 1.00 35.38 187 GLY A N 1
ATOM 1458 C CA . GLY A 1 187 ? 3.236 -20.953 10.573 1.00 35.38 187 GLY A CA 1
ATOM 1459 C C . GLY A 1 187 ? 4.241 -21.589 9.626 1.00 35.38 187 GLY A C 1
ATOM 1460 O O . GLY A 1 187 ? 4.548 -21.011 8.589 1.00 35.38 187 GLY A O 1
ATOM 1461 N N . ASN A 1 188 ? 4.767 -22.750 10.009 1.00 36.75 188 ASN A N 1
ATOM 1462 C CA . ASN A 1 188 ? 5.361 -23.682 9.062 1.00 36.75 188 ASN A CA 1
ATOM 1463 C C . ASN A 1 188 ? 4.221 -24.252 8.214 1.00 36.75 188 ASN A C 1
ATOM 1465 O O . ASN A 1 188 ? 3.549 -25.197 8.626 1.00 36.75 188 ASN A O 1
ATOM 1469 N N . ASP A 1 189 ? 3.997 -23.652 7.051 1.00 42.44 189 ASP A N 1
ATOM 1470 C CA . ASP A 1 189 ? 3.485 -24.388 5.905 1.00 42.44 189 ASP A CA 1
ATOM 1471 C C . ASP A 1 189 ? 4.647 -25.236 5.387 1.00 42.44 189 ASP A C 1
ATOM 1473 O O . ASP A 1 189 ? 5.580 -24.685 4.817 1.00 42.44 189 ASP A O 1
ATOM 1477 N N . ASP A 1 190 ? 4.633 -26.535 5.694 1.00 42.75 190 ASP A N 1
ATOM 1478 C CA . ASP A 1 190 ? 5.096 -27.605 4.805 1.00 42.75 190 ASP A CA 1
ATOM 1479 C C . ASP A 1 190 ? 4.815 -28.995 5.415 1.00 42.75 190 ASP A C 1
ATOM 1481 O O . ASP A 1 190 ? 5.040 -29.248 6.599 1.00 42.75 190 ASP A O 1
ATOM 1485 N N . ASP A 1 191 ? 4.397 -29.897 4.523 1.00 37.06 191 ASP A N 1
ATOM 1486 C CA . ASP A 1 191 ? 4.469 -31.365 4.577 1.00 37.06 191 ASP A CA 1
ATOM 1487 C C . ASP A 1 191 ? 3.201 -32.159 4.965 1.00 37.06 191 ASP A C 1
ATOM 1489 O O . ASP A 1 191 ? 2.952 -32.566 6.104 1.00 37.06 191 ASP A O 1
ATOM 1493 N N . GLU A 1 192 ? 2.415 -32.473 3.927 1.00 40.31 192 GLU A N 1
ATOM 1494 C CA . GLU A 1 192 ? 1.536 -33.638 3.914 1.00 40.31 192 GLU A CA 1
ATOM 1495 C C . GLU A 1 192 ? 2.355 -34.944 3.888 1.00 40.31 192 GLU A C 1
ATOM 1497 O O . GLU A 1 192 ? 2.949 -35.313 2.878 1.00 40.31 192 GLU A O 1
ATOM 1502 N N . GLY A 1 193 ? 2.198 -35.743 4.946 1.00 33.56 193 GLY A N 1
ATOM 1503 C CA . GLY A 1 193 ? 1.916 -37.169 4.784 1.00 33.56 193 GLY A CA 1
ATOM 1504 C C . GLY A 1 193 ? 2.947 -38.165 5.315 1.00 33.56 193 GLY A C 1
ATOM 1505 O O . GLY A 1 193 ? 3.803 -38.624 4.570 1.00 33.56 193 GLY A O 1
ATOM 1506 N N . LYS A 1 194 ? 2.699 -38.720 6.516 1.00 33.28 194 LYS A N 1
ATOM 1507 C CA . LYS A 1 194 ? 2.595 -40.186 6.715 1.00 33.28 194 LYS A CA 1
ATOM 1508 C C . LYS A 1 194 ? 2.096 -40.565 8.111 1.00 33.28 194 LYS A C 1
ATOM 1510 O O . LYS A 1 194 ? 2.609 -40.114 9.124 1.00 33.28 194 LYS A O 1
ATOM 1515 N N . ARG A 1 195 ? 1.128 -41.483 8.142 1.00 37.09 195 ARG A N 1
ATOM 1516 C CA . ARG A 1 195 ? 0.647 -42.196 9.336 1.00 37.09 195 ARG A CA 1
ATOM 1517 C C . ARG A 1 195 ? 1.709 -43.166 9.873 1.00 37.09 195 ARG A C 1
ATOM 1519 O O . ARG A 1 195 ? 2.266 -43.914 9.066 1.00 37.09 195 ARG A O 1
ATOM 1526 N N . ARG A 1 196 ? 1.835 -43.279 11.202 1.00 31.80 196 ARG A N 1
ATOM 1527 C CA . ARG A 1 196 ? 1.640 -44.532 11.969 1.00 31.80 196 ARG A CA 1
ATOM 1528 C C . ARG A 1 196 ? 1.751 -44.307 13.479 1.00 31.80 196 ARG A C 1
ATOM 1530 O O . ARG A 1 196 ? 2.540 -43.492 13.938 1.00 31.80 196 ARG A O 1
ATOM 1537 N N . ASP A 1 197 ? 0.911 -45.056 14.179 1.00 32.25 197 ASP A N 1
ATOM 1538 C CA . ASP A 1 197 ? 0.714 -45.127 15.622 1.00 32.25 197 ASP A CA 1
ATOM 1539 C C . ASP A 1 197 ? 1.936 -45.684 16.369 1.00 32.25 197 ASP A C 1
ATOM 1541 O O . ASP A 1 197 ? 2.615 -46.556 15.833 1.00 32.25 197 ASP A O 1
ATOM 1545 N N . GLU A 1 198 ? 2.157 -45.233 17.611 1.00 31.92 198 GLU A N 1
ATOM 1546 C CA . GLU A 1 198 ? 2.384 -46.096 18.786 1.00 31.92 198 GLU A CA 1
ATOM 1547 C C . GLU A 1 198 ? 2.413 -45.273 20.092 1.00 31.92 198 GLU A C 1
ATOM 1549 O O . GLU A 1 198 ? 2.971 -44.178 20.173 1.00 31.92 198 GLU A O 1
ATOM 1554 N N . GLU A 1 199 ? 1.741 -45.811 21.112 1.00 29.95 199 GLU A N 1
ATOM 1555 C CA . GLU A 1 199 ? 1.571 -45.270 22.461 1.00 29.95 199 GLU A CA 1
ATOM 1556 C C . GLU A 1 199 ? 2.886 -45.144 23.243 1.00 29.95 199 GLU A C 1
ATOM 1558 O O . GLU A 1 199 ? 3.706 -46.061 23.237 1.00 29.95 199 GLU A O 1
ATOM 1563 N N . GLN A 1 200 ? 2.995 -44.096 24.072 1.00 29.02 200 GLN A N 1
ATOM 1564 C CA . GLN A 1 200 ? 3.513 -44.220 25.440 1.00 29.02 200 GLN A CA 1
ATOM 1565 C C . GLN A 1 200 ? 3.161 -42.996 26.302 1.00 29.02 200 GLN A C 1
ATOM 1567 O O . GLN A 1 200 ? 3.571 -41.866 26.051 1.00 29.02 200 GLN A O 1
ATOM 1572 N N . HIS A 1 201 ? 2.388 -43.258 27.356 1.00 32.06 201 HIS A N 1
ATOM 1573 C CA . HIS A 1 201 ? 2.134 -42.363 28.480 1.00 32.06 201 HIS A CA 1
ATOM 1574 C C . HIS A 1 201 ? 3.429 -42.062 29.250 1.00 32.06 201 HIS A C 1
ATOM 1576 O O . HIS A 1 201 ? 4.082 -42.990 29.732 1.00 32.06 201 HIS A O 1
ATOM 1582 N N . GLN A 1 202 ? 3.715 -40.784 29.522 1.00 29.64 202 GLN A N 1
ATOM 1583 C CA . GLN A 1 202 ? 4.444 -40.411 30.735 1.00 29.64 202 GLN A CA 1
ATOM 1584 C C . GLN A 1 202 ? 4.104 -38.995 31.215 1.00 29.64 202 GLN A C 1
ATOM 1586 O O . GLN A 1 202 ? 4.195 -38.007 30.494 1.00 29.64 202 GLN A O 1
ATOM 1591 N N . VAL A 1 203 ? 3.663 -38.946 32.470 1.00 34.47 203 VAL A N 1
ATOM 1592 C CA . VAL A 1 203 ? 3.258 -37.772 33.242 1.00 34.47 203 VAL A CA 1
ATOM 1593 C C . VAL A 1 203 ? 4.498 -37.120 33.857 1.00 34.47 203 VAL A C 1
ATOM 1595 O O . VAL A 1 203 ? 5.257 -37.787 34.554 1.00 34.47 203 VAL A O 1
ATOM 1598 N N . GLY A 1 204 ? 4.665 -35.810 33.677 1.00 28.31 204 GLY A N 1
ATOM 1599 C CA . GLY A 1 204 ? 5.627 -34.991 34.425 1.00 28.31 204 GLY A CA 1
ATOM 1600 C C . GLY A 1 204 ? 5.992 -33.722 33.654 1.00 28.31 204 GLY A C 1
ATOM 1601 O O . GLY A 1 204 ? 6.127 -33.753 32.444 1.00 28.31 204 GLY A O 1
ATOM 1602 N N . GLY A 1 205 ? 6.149 -32.541 34.233 1.00 31.31 205 GLY A N 1
ATOM 1603 C CA . GLY A 1 205 ? 5.938 -32.050 35.583 1.00 31.31 205 GLY A CA 1
ATOM 1604 C C . GLY A 1 205 ? 5.984 -30.525 35.472 1.00 31.31 205 GLY A C 1
ATOM 1605 O O . GLY A 1 205 ? 6.879 -29.967 34.840 1.00 31.31 205 GLY A O 1
ATOM 1606 N N . HIS A 1 206 ? 4.989 -29.836 36.023 1.00 38.50 206 HIS A N 1
ATOM 1607 C CA . HIS A 1 206 ? 4.927 -28.379 35.982 1.00 38.50 206 HIS A CA 1
ATOM 1608 C C . HIS A 1 206 ? 5.974 -27.799 36.949 1.00 38.50 206 HIS A C 1
ATOM 1610 O O . HIS A 1 206 ? 5.786 -27.798 38.167 1.00 38.50 206 HIS A O 1
ATOM 1616 N N . VAL A 1 207 ? 7.109 -27.337 36.422 1.00 48.59 207 VAL A N 1
ATOM 1617 C CA . VAL A 1 207 ? 8.149 -26.665 37.212 1.00 48.59 207 VAL A CA 1
ATOM 1618 C C . VAL A 1 207 ? 7.709 -25.222 37.467 1.00 48.59 207 VAL A C 1
ATOM 1620 O O . VAL A 1 207 ? 7.851 -24.351 36.613 1.00 48.59 207 VAL A O 1
ATOM 1623 N N . MET A 1 208 ? 7.155 -24.951 38.652 1.00 44.84 208 MET A N 1
ATOM 1624 C CA . MET A 1 208 ? 6.823 -23.581 39.058 1.00 44.84 208 MET A CA 1
ATOM 1625 C C . MET A 1 208 ? 8.088 -22.740 39.280 1.00 44.84 208 MET A C 1
ATOM 1627 O O . MET A 1 208 ? 9.000 -23.137 40.012 1.00 44.84 208 MET A O 1
ATOM 1631 N N . SER A 1 209 ? 8.086 -21.538 38.698 1.00 57.16 209 SER A N 1
ATOM 1632 C CA . SER A 1 209 ? 9.111 -20.502 38.868 1.00 57.16 209 SER A CA 1
ATOM 1633 C C . SER A 1 209 ? 9.317 -20.122 40.350 1.00 57.16 209 SER A C 1
ATOM 1635 O O . SER A 1 209 ? 8.337 -20.077 41.103 1.00 57.16 209 SER A O 1
ATOM 1637 N N . PRO A 1 210 ? 10.549 -19.783 40.795 1.00 54.16 210 PRO A N 1
ATOM 1638 C CA . PRO A 1 210 ? 10.866 -19.432 42.189 1.00 54.16 210 PRO A CA 1
ATOM 1639 C C . PRO A 1 210 ? 9.978 -18.339 42.808 1.00 54.16 210 PRO A C 1
ATOM 1641 O O . PRO A 1 210 ? 9.768 -18.330 44.020 1.00 54.16 210 PRO A O 1
ATOM 1644 N N . LYS A 1 211 ? 9.415 -17.441 41.986 1.00 54.41 211 LYS A N 1
ATOM 1645 C CA . LYS A 1 211 ? 8.467 -16.406 42.436 1.00 54.41 211 LYS A CA 1
ATOM 1646 C C . LYS A 1 211 ? 7.083 -16.972 42.781 1.00 54.41 211 LYS A C 1
ATOM 1648 O O . LYS A 1 211 ? 6.462 -16.500 43.725 1.00 54.41 211 LYS A O 1
ATOM 1653 N N . GLY A 1 212 ? 6.629 -18.007 42.071 1.00 49.34 212 GLY A N 1
ATOM 1654 C CA . GLY A 1 212 ? 5.337 -18.658 42.316 1.00 49.34 212 GLY A CA 1
ATOM 1655 C C . GLY A 1 212 ? 5.305 -19.459 43.619 1.00 49.34 212 GLY A C 1
ATOM 1656 O O . GLY A 1 212 ? 4.273 -19.514 44.278 1.00 49.34 212 GLY A O 1
ATOM 1657 N N . LYS A 1 213 ? 6.452 -20.010 44.041 1.00 58.84 213 LYS A N 1
ATOM 1658 C CA . LYS A 1 213 ? 6.565 -20.749 45.310 1.00 58.84 213 LYS A CA 1
ATOM 1659 C C . LYS A 1 213 ? 6.414 -19.841 46.539 1.00 58.84 213 LYS A C 1
ATOM 1661 O O . LYS A 1 213 ? 5.725 -20.226 47.475 1.00 58.84 213 LYS A O 1
ATOM 1666 N N . ARG A 1 214 ? 6.966 -18.619 46.500 1.00 60.91 214 ARG A N 1
ATOM 1667 C CA . ARG A 1 214 ? 6.863 -17.648 47.609 1.00 60.91 214 ARG A CA 1
ATOM 1668 C C . ARG A 1 214 ? 5.432 -17.164 47.846 1.00 60.91 214 ARG A C 1
ATOM 1670 O O . ARG A 1 214 ? 4.985 -17.126 48.980 1.00 60.91 214 ARG A O 1
ATOM 1677 N N . ILE A 1 215 ? 4.690 -16.887 46.773 1.00 60.59 215 ILE A N 1
ATOM 1678 C CA . ILE A 1 215 ? 3.305 -16.398 46.869 1.00 60.59 215 ILE A CA 1
ATOM 1679 C C . ILE A 1 215 ? 2.397 -17.443 47.537 1.00 60.59 215 ILE A C 1
ATOM 1681 O O . ILE A 1 215 ? 1.533 -17.099 48.338 1.00 60.59 215 ILE A O 1
ATOM 1685 N N . ILE A 1 216 ? 2.608 -18.729 47.244 1.00 59.28 216 ILE A N 1
ATOM 1686 C CA . ILE A 1 216 ? 1.810 -19.815 47.827 1.00 59.28 216 ILE A CA 1
ATOM 1687 C C . ILE A 1 216 ? 2.173 -20.041 49.303 1.00 59.28 216 ILE A C 1
ATOM 1689 O O . ILE A 1 216 ? 1.287 -20.315 50.113 1.00 59.28 216 ILE A O 1
ATOM 1693 N N . GLU A 1 217 ? 3.447 -19.899 49.674 1.00 60.66 217 GLU A N 1
ATOM 1694 C CA . GLU A 1 217 ? 3.887 -19.975 51.074 1.00 60.66 217 GLU A CA 1
ATOM 1695 C C . GLU A 1 217 ? 3.344 -18.820 51.925 1.00 60.66 217 GLU A C 1
ATOM 1697 O O . GLU A 1 217 ? 2.896 -19.056 53.049 1.00 60.66 217 GLU A O 1
ATOM 1702 N N . ASP A 1 218 ? 3.297 -17.605 51.376 1.00 61.56 218 ASP A N 1
ATOM 1703 C CA . ASP A 1 218 ? 2.772 -16.423 52.068 1.00 61.56 218 ASP A CA 1
ATOM 1704 C C . ASP A 1 218 ? 1.252 -16.528 52.286 1.00 61.56 218 ASP A C 1
ATOM 1706 O O . ASP A 1 218 ? 0.766 -16.336 53.402 1.00 61.56 218 ASP A O 1
ATOM 1710 N N . VAL A 1 219 ? 0.500 -16.970 51.268 1.00 63.03 219 VAL A N 1
ATOM 1711 C CA . VAL A 1 219 ? -0.956 -17.195 51.378 1.00 63.03 219 VAL A CA 1
ATOM 1712 C C . VAL A 1 219 ? -1.285 -18.331 52.356 1.00 63.03 219 VAL A C 1
ATOM 1714 O O . VAL A 1 219 ? -2.242 -18.239 53.128 1.00 63.03 219 VAL A O 1
ATOM 1717 N N . LYS A 1 220 ? -0.482 -19.402 52.372 1.00 62.22 220 LYS A N 1
ATOM 1718 C CA . LYS A 1 220 ? -0.655 -20.521 53.311 1.00 62.22 220 LYS A CA 1
ATOM 1719 C C . LYS A 1 220 ? -0.368 -20.101 54.758 1.00 62.22 220 LYS A C 1
ATOM 1721 O O . LYS A 1 220 ? -1.076 -20.538 55.666 1.00 62.22 220 LYS A O 1
ATOM 1726 N N . ASN A 1 221 ? 0.634 -19.252 54.979 1.00 59.38 221 ASN A N 1
ATOM 1727 C CA . ASN A 1 221 ? 0.976 -18.744 56.309 1.00 59.38 221 ASN A CA 1
ATOM 1728 C C . ASN A 1 221 ? -0.064 -17.751 56.854 1.00 59.38 221 ASN A C 1
ATOM 1730 O O . ASN A 1 221 ? -0.328 -17.769 58.059 1.00 59.38 221 ASN A O 1
ATOM 1734 N N . ASP A 1 222 ? -0.700 -16.955 55.991 1.00 61.50 222 ASP A N 1
ATOM 1735 C CA . ASP A 1 222 ? -1.807 -16.069 56.381 1.00 61.50 222 ASP A CA 1
ATOM 1736 C C . ASP A 1 222 ? -3.085 -16.848 56.726 1.00 61.50 222 ASP A C 1
ATOM 1738 O O . ASP A 1 222 ? -3.764 -16.534 57.707 1.00 61.50 222 ASP A O 1
ATOM 1742 N N . LEU A 1 223 ? -3.374 -17.932 55.998 1.00 50.91 223 LEU A N 1
ATOM 1743 C CA . LEU A 1 223 ? -4.511 -18.813 56.295 1.00 50.91 223 LEU A CA 1
ATOM 1744 C C . LEU A 1 223 ? -4.341 -19.587 57.612 1.00 50.91 223 LEU A C 1
ATOM 1746 O O . LEU A 1 223 ? -5.324 -19.830 58.311 1.00 50.91 223 LEU A O 1
ATOM 1750 N N . LEU A 1 224 ? -3.108 -19.945 57.983 1.00 60.03 224 LEU A N 1
ATOM 1751 C CA . LEU A 1 224 ? -2.816 -20.669 59.228 1.00 60.03 224 LEU A CA 1
ATOM 1752 C C . LEU A 1 224 ? -2.774 -19.760 60.468 1.00 60.03 224 LEU A C 1
ATOM 1754 O O . LEU A 1 224 ? -2.972 -20.245 61.581 1.00 60.03 224 LEU A O 1
ATOM 1758 N N . LYS A 1 225 ? -2.551 -18.449 60.304 1.00 54.31 225 LYS A N 1
ATOM 1759 C CA . LYS A 1 225 ? -2.521 -17.474 61.413 1.00 54.31 225 LYS A CA 1
ATOM 1760 C C . LYS A 1 225 ? -3.876 -16.818 61.710 1.00 54.31 225 LYS A C 1
ATOM 1762 O O . LYS A 1 225 ? -4.001 -16.130 62.720 1.00 54.31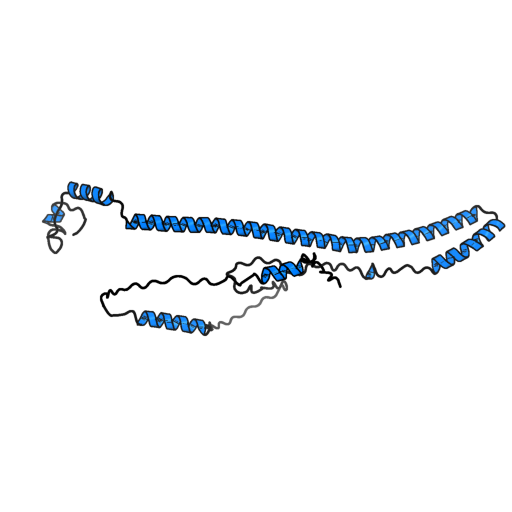 225 LYS A O 1
ATOM 1767 N N . GLY A 1 226 ? -4.902 -17.061 60.893 1.00 43.06 226 GLY A N 1
ATOM 1768 C CA . GLY A 1 226 ? -6.243 -16.472 61.028 1.00 43.06 226 GLY A CA 1
ATOM 1769 C C . GLY A 1 226 ? -7.183 -17.137 62.045 1.00 43.06 226 GLY A C 1
ATOM 1770 O O . GLY A 1 226 ? -8.395 -16.956 61.948 1.00 43.06 226 GLY A O 1
ATOM 1771 N N . GLY A 1 227 ? -6.668 -17.918 63.000 1.00 42.06 227 GLY A N 1
ATOM 1772 C CA . GLY A 1 227 ? -7.468 -18.676 63.966 1.00 42.06 227 GLY A CA 1
ATOM 1773 C C . GLY A 1 227 ? -7.168 -18.322 65.422 1.00 42.06 227 GLY A C 1
ATOM 1774 O O . GLY A 1 227 ? -6.453 -19.059 66.091 1.00 42.06 227 GLY A O 1
ATOM 1775 N N . GLY A 1 228 ? -7.767 -17.238 65.927 1.00 33.62 228 GLY A N 1
ATOM 1776 C CA . GLY A 1 228 ? -7.948 -17.008 67.366 1.00 33.62 228 GLY A CA 1
ATOM 1777 C C . GLY A 1 228 ? -7.408 -15.679 67.900 1.00 33.62 228 GLY A C 1
ATOM 1778 O O . GLY A 1 228 ? -6.214 -15.412 67.839 1.00 33.62 228 GLY A O 1
ATOM 1779 N N . GLY A 1 229 ? -8.288 -14.879 68.515 1.00 31.78 229 GLY A N 1
ATOM 1780 C CA . GLY A 1 229 ? -7.882 -13.815 69.440 1.00 31.78 229 GLY A CA 1
ATOM 1781 C C . GLY A 1 229 ? -8.656 -12.505 69.317 1.00 31.78 229 GLY A C 1
ATOM 1782 O O . GLY A 1 229 ? -8.327 -11.643 68.514 1.00 31.78 229 GLY A O 1
ATOM 1783 N N . SER A 1 230 ? -9.656 -12.342 70.182 1.00 37.22 230 SER A N 1
ATOM 1784 C CA . SER A 1 230 ? -10.387 -11.099 70.451 1.00 37.22 230 SER A CA 1
ATOM 1785 C C . SER A 1 230 ? -9.465 -9.967 70.933 1.00 37.22 230 SER A C 1
ATOM 1787 O O . SER A 1 230 ? -8.642 -10.210 71.818 1.00 37.22 230 SER A O 1
ATOM 1789 N N . ARG A 1 231 ? -9.642 -8.726 70.436 1.00 32.16 231 ARG A N 1
ATOM 1790 C CA . ARG A 1 231 ? -9.363 -7.494 71.205 1.00 32.16 231 ARG A CA 1
ATOM 1791 C C . ARG A 1 231 ? -9.945 -6.210 70.586 1.00 32.16 231 ARG A C 1
ATOM 1793 O O . ARG A 1 231 ? -9.834 -5.952 69.395 1.00 32.16 231 ARG A O 1
ATOM 1800 N N . SER A 1 232 ? -10.560 -5.427 71.469 1.00 33.22 232 SER A N 1
ATOM 1801 C CA . SER A 1 232 ? -11.303 -4.171 71.291 1.00 33.22 232 SER A CA 1
ATOM 1802 C C . SER A 1 232 ? -10.427 -2.947 70.916 1.00 33.22 232 SER A C 1
ATOM 1804 O O . SER A 1 232 ? -9.199 -3.039 70.956 1.00 33.22 232 SER A O 1
ATOM 1806 N N . PRO A 1 233 ? -11.028 -1.781 70.578 1.00 38.41 233 PRO A N 1
ATOM 1807 C CA . PRO A 1 233 ? -10.370 -0.693 69.852 1.00 38.41 233 PRO A CA 1
ATOM 1808 C C . PRO A 1 233 ? -9.719 0.358 70.766 1.00 38.41 233 PRO A C 1
ATOM 1810 O O . PRO A 1 233 ? -10.279 0.732 71.797 1.00 38.41 233 PRO A O 1
ATOM 1813 N N . GLN A 1 234 ? -8.586 0.929 70.339 1.00 33.72 234 GLN A N 1
ATOM 1814 C CA . GLN A 1 234 ? -8.023 2.146 70.934 1.00 33.72 234 GLN A CA 1
ATOM 1815 C C . GLN A 1 234 ? -8.012 3.316 69.944 1.00 33.72 234 GLN A C 1
ATOM 1817 O O . GLN A 1 234 ? -7.339 3.300 68.919 1.00 33.72 234 GLN A O 1
ATOM 1822 N N . LYS A 1 235 ? -8.750 4.364 70.328 1.00 36.44 235 LYS A N 1
ATOM 1823 C CA . LYS A 1 235 ? -8.590 5.757 69.894 1.00 36.44 235 LYS A CA 1
ATOM 1824 C C . LYS A 1 235 ? -7.256 6.332 70.389 1.00 36.44 235 LYS A C 1
ATOM 1826 O O . LYS A 1 235 ? -6.924 6.130 71.554 1.00 36.44 235 LYS A O 1
ATOM 1831 N N . LYS A 1 236 ? -6.611 7.136 69.536 1.00 31.89 236 LYS A N 1
ATOM 1832 C CA . LYS A 1 236 ? -5.800 8.366 69.753 1.00 31.89 236 LYS A CA 1
ATOM 1833 C C . LYS A 1 236 ? -5.352 8.773 68.330 1.00 31.89 236 LYS A C 1
ATOM 1835 O O . LYS A 1 236 ? -4.853 7.922 67.616 1.00 31.89 236 LYS A O 1
ATOM 1840 N N . GLY A 1 237 ? -5.619 9.941 67.751 1.00 27.28 237 GLY A N 1
ATOM 1841 C CA . GLY A 1 237 ? -5.631 11.293 68.294 1.00 27.28 237 GLY A CA 1
ATOM 1842 C C . GLY A 1 237 ? -4.274 11.950 68.018 1.00 27.28 237 GLY A C 1
ATOM 1843 O O . GLY A 1 237 ? -3.363 11.732 68.802 1.00 27.28 237 GLY A O 1
ATOM 1844 N N . SER A 1 238 ? -4.135 12.701 66.916 1.00 28.39 238 SER A N 1
ATOM 1845 C CA . SER A 1 238 ? -3.604 14.081 66.892 1.00 28.39 238 SER A CA 1
ATOM 1846 C C . SER A 1 238 ? -3.076 14.505 65.515 1.00 28.39 238 SER A C 1
ATOM 1848 O O . SER A 1 238 ? -2.092 13.993 64.994 1.00 28.39 238 SER A O 1
ATOM 1850 N N . LEU A 1 239 ? -3.768 15.518 65.010 1.00 29.95 239 LEU A N 1
ATOM 1851 C CA . LEU A 1 239 ? -3.375 16.631 64.154 1.00 29.95 239 LEU A CA 1
ATOM 1852 C C . LEU A 1 239 ? -1.885 17.039 64.229 1.00 29.95 239 LEU A C 1
ATOM 1854 O O . LEU A 1 239 ? -1.402 17.348 65.316 1.00 29.95 239 LEU A O 1
ATOM 1858 N N . THR A 1 240 ? -1.229 17.187 63.071 1.00 31.33 240 THR A N 1
ATOM 1859 C CA . THR A 1 240 ? -0.278 18.280 62.794 1.00 31.33 240 THR A CA 1
ATOM 1860 C C . THR A 1 240 ? -0.324 18.671 61.314 1.00 31.33 240 THR A C 1
ATOM 1862 O O . THR A 1 240 ? -0.323 17.851 60.401 1.00 31.33 240 THR A O 1
ATOM 1865 N N . THR A 1 241 ? -0.417 19.977 61.105 1.00 35.72 241 THR A N 1
ATOM 1866 C CA . THR A 1 241 ? -0.418 20.714 59.841 1.00 35.72 241 THR A CA 1
ATOM 1867 C C . THR A 1 241 ? 0.967 20.762 59.198 1.00 35.72 241 THR A C 1
ATOM 1869 O O . THR A 1 241 ? 1.932 21.074 59.897 1.00 35.72 241 THR A O 1
ATOM 1872 N N . ARG A 1 242 ? 1.054 20.605 57.868 1.00 28.25 242 ARG A N 1
ATOM 1873 C CA . ARG A 1 242 ? 2.000 21.341 57.002 1.00 28.25 242 ARG A CA 1
ATOM 1874 C C . ARG A 1 242 ? 1.725 21.070 55.516 1.00 28.25 242 ARG A C 1
ATOM 1876 O O . ARG A 1 242 ? 1.674 19.926 55.088 1.00 28.25 242 ARG A O 1
ATOM 1883 N N . ALA A 1 243 ? 1.599 22.141 54.744 1.00 31.08 243 ALA A N 1
ATOM 1884 C CA . ALA A 1 243 ? 1.744 22.190 53.289 1.00 31.08 243 ALA A CA 1
ATOM 1885 C C . ALA A 1 243 ? 2.794 23.279 52.973 1.00 31.08 243 ALA A C 1
ATOM 1887 O O . ALA A 1 243 ? 3.074 24.082 53.870 1.00 31.08 243 ALA A O 1
ATOM 1888 N N . PRO A 1 244 ? 3.305 23.427 51.738 1.00 39.47 244 PRO A N 1
ATOM 1889 C CA . PRO A 1 244 ? 3.408 22.482 50.620 1.00 39.47 244 PRO A CA 1
ATOM 1890 C C . PRO A 1 244 ? 4.872 22.342 50.129 1.00 39.47 244 PRO A C 1
ATOM 1892 O O . PRO A 1 244 ? 5.713 23.199 50.387 1.00 39.47 244 PRO A O 1
ATOM 1895 N N . SER A 1 245 ? 5.186 21.312 49.342 1.00 31.97 245 SER A N 1
ATOM 1896 C CA . SER A 1 245 ? 6.376 21.342 48.480 1.00 31.97 245 SER A CA 1
ATOM 1897 C C . SER A 1 245 ? 6.068 20.726 47.121 1.00 31.97 245 SER A C 1
ATOM 1899 O O . SER A 1 245 ? 5.718 19.553 47.011 1.00 31.97 245 SER A O 1
ATOM 1901 N N . ASN A 1 246 ? 6.186 21.579 46.113 1.00 36.94 246 ASN A N 1
ATOM 1902 C CA . ASN A 1 246 ? 6.100 21.325 44.685 1.00 36.94 246 ASN A CA 1
ATOM 1903 C C . ASN A 1 246 ? 7.269 20.428 44.225 1.00 36.94 246 ASN A C 1
ATOM 1905 O O . ASN A 1 246 ? 8.406 20.739 44.585 1.00 36.94 246 ASN A O 1
ATOM 1909 N N . PRO A 1 247 ? 7.050 19.391 43.400 1.00 37.84 247 PRO A N 1
ATOM 1910 C CA . PRO A 1 247 ? 8.097 18.844 42.555 1.00 37.84 247 PRO A CA 1
ATOM 1911 C C . PRO A 1 247 ? 7.846 19.208 41.090 1.00 37.84 247 PRO A C 1
ATOM 1913 O O . PRO A 1 247 ? 6.792 18.945 40.510 1.00 37.84 247 PRO A O 1
ATOM 1916 N N . THR A 1 248 ? 8.864 19.839 40.524 1.00 34.31 248 THR A N 1
ATOM 1917 C CA . THR A 1 248 ? 9.031 20.199 39.124 1.00 34.31 248 THR A CA 1
ATOM 1918 C C . THR A 1 248 ? 8.867 18.990 38.204 1.00 34.31 248 THR A C 1
ATOM 1920 O O . THR A 1 248 ? 9.385 17.899 38.439 1.00 34.31 248 THR A O 1
ATOM 1923 N N . ASN A 1 249 ? 8.106 19.212 37.139 1.00 41.34 249 ASN A N 1
ATOM 1924 C CA . ASN A 1 249 ? 7.830 18.261 36.078 1.00 41.34 249 ASN A CA 1
ATOM 1925 C C . ASN A 1 249 ? 8.997 18.264 35.073 1.00 41.34 249 ASN A C 1
ATOM 1927 O O . ASN A 1 249 ? 8.936 18.962 34.067 1.00 41.34 249 ASN A O 1
ATOM 1931 N N . ASP A 1 250 ? 10.062 17.509 35.356 1.00 43.22 250 ASP A N 1
ATOM 1932 C CA . ASP A 1 250 ? 11.205 17.307 34.447 1.00 43.22 250 ASP A CA 1
ATOM 1933 C C . ASP A 1 250 ? 11.232 15.880 33.885 1.00 43.22 250 ASP A C 1
ATOM 1935 O O . ASP A 1 250 ? 12.175 15.107 34.059 1.00 43.22 250 ASP A O 1
ATOM 1939 N N . LYS A 1 251 ? 10.168 15.520 33.168 1.00 40.38 251 LYS A N 1
ATOM 1940 C CA . LYS A 1 251 ? 10.209 14.445 32.170 1.00 40.38 251 LYS A CA 1
ATOM 1941 C C . LYS A 1 251 ? 9.601 14.960 30.876 1.00 40.38 251 LYS A C 1
ATOM 1943 O O . LYS A 1 251 ? 8.491 14.604 30.505 1.00 40.38 251 LYS A O 1
ATOM 1948 N N . LYS A 1 252 ? 10.345 15.839 30.201 1.00 42.09 252 LYS A N 1
ATOM 1949 C CA . LYS A 1 252 ? 10.122 16.104 28.779 1.00 42.09 252 LYS A CA 1
ATOM 1950 C C . LYS A 1 252 ? 10.326 14.796 28.019 1.00 42.09 252 LYS A C 1
ATOM 1952 O O . LYS A 1 252 ? 11.363 14.150 28.152 1.00 42.09 252 LYS A O 1
ATOM 1957 N N . ASP A 1 253 ? 9.304 14.426 27.261 1.00 48.03 253 ASP A N 1
ATOM 1958 C CA . ASP A 1 253 ? 9.222 13.246 26.413 1.00 48.03 253 ASP A CA 1
ATOM 1959 C C . ASP A 1 253 ? 10.459 13.055 25.532 1.00 48.03 253 ASP A C 1
ATOM 1961 O O . ASP A 1 253 ? 10.611 13.683 24.480 1.00 48.03 253 ASP A O 1
ATOM 1965 N N . VAL A 1 254 ? 11.302 12.099 25.922 1.00 49.94 254 VAL A N 1
ATOM 1966 C CA . VAL A 1 254 ? 12.413 11.571 25.112 1.00 49.94 254 VAL A CA 1
ATOM 1967 C C . VAL A 1 254 ? 11.900 11.000 23.776 1.00 49.94 254 VAL A C 1
ATOM 1969 O O . VAL A 1 254 ? 12.599 11.024 22.769 1.00 49.94 254 VAL A O 1
ATOM 1972 N N . TRP A 1 255 ? 10.636 10.572 23.729 1.00 34.69 255 TRP A N 1
ATOM 1973 C CA . TRP A 1 255 ? 9.986 10.050 22.524 1.00 34.69 255 TRP A CA 1
ATOM 1974 C C . TRP A 1 255 ? 9.646 11.148 21.507 1.00 34.69 255 TRP A C 1
ATOM 1976 O O . TRP A 1 255 ? 9.770 10.934 20.305 1.00 34.69 255 TRP A O 1
ATOM 1986 N N . SER A 1 256 ? 9.296 12.352 21.973 1.00 54.88 256 SER A N 1
ATOM 1987 C CA . SER A 1 256 ? 8.949 13.477 21.090 1.00 54.88 256 SER A CA 1
ATOM 1988 C C . SER A 1 256 ? 10.159 14.057 20.351 1.00 54.88 256 SER A C 1
ATOM 1990 O O . SER A 1 256 ? 10.022 14.605 19.259 1.00 54.88 256 SER A O 1
ATOM 1992 N N . THR A 1 257 ? 11.352 13.919 20.935 1.00 56.56 257 THR A N 1
ATOM 1993 C CA . THR A 1 257 ? 12.600 14.483 20.404 1.00 56.56 257 THR A CA 1
ATOM 1994 C C . THR A 1 257 ? 13.295 13.551 19.418 1.00 56.56 257 THR A C 1
ATOM 1996 O O . THR A 1 257 ? 13.930 14.038 18.487 1.00 56.56 257 THR A O 1
ATOM 1999 N N . GLN A 1 258 ? 13.135 12.232 19.564 1.00 56.06 258 GLN A N 1
ATOM 2000 C CA . GLN A 1 258 ? 13.642 11.259 18.594 1.00 56.06 258 GLN A CA 1
ATOM 2001 C C . GLN A 1 258 ? 12.802 11.274 17.303 1.00 56.06 258 GLN A C 1
ATOM 2003 O O . GLN A 1 258 ? 13.357 11.385 16.213 1.00 56.06 258 GLN A O 1
ATOM 2008 N N . LEU A 1 259 ? 11.468 11.295 17.431 1.00 47.62 259 LEU A N 1
ATOM 2009 C CA . LEU A 1 259 ? 10.549 11.314 16.287 1.00 47.62 259 LEU A CA 1
ATOM 2010 C C . LEU A 1 259 ? 10.665 12.610 15.466 1.00 47.62 259 LEU A C 1
ATOM 2012 O O . LEU A 1 259 ? 10.559 12.584 14.247 1.00 47.62 259 LEU A O 1
ATOM 2016 N N . ARG A 1 260 ? 10.927 13.749 16.126 1.00 58.56 260 ARG A N 1
ATOM 2017 C CA . ARG A 1 260 ? 11.106 15.057 15.470 1.00 58.56 260 ARG A CA 1
ATOM 2018 C C . ARG A 1 260 ? 12.399 15.137 14.645 1.00 58.56 260 ARG A C 1
ATOM 2020 O O . ARG A 1 260 ? 12.431 15.831 13.633 1.00 58.56 260 ARG A O 1
ATOM 2027 N N . ARG A 1 261 ? 13.430 14.387 15.049 1.00 63.41 261 ARG A N 1
ATOM 2028 C CA . ARG A 1 261 ? 14.722 14.308 14.354 1.00 63.41 261 ARG A CA 1
ATOM 2029 C C . ARG A 1 261 ? 14.665 13.394 13.123 1.00 63.41 261 ARG A C 1
ATOM 2031 O O . ARG A 1 261 ? 15.350 13.664 12.147 1.00 63.41 261 ARG A O 1
ATOM 2038 N N . GLU A 1 262 ? 13.824 12.358 13.152 1.00 60.72 262 GLU A N 1
ATOM 2039 C CA . GLU A 1 262 ? 13.626 11.426 12.027 1.00 60.72 262 GLU A CA 1
ATOM 2040 C C . GLU A 1 262 ? 12.736 11.995 10.908 1.00 60.72 262 GLU A C 1
ATOM 2042 O O . GLU A 1 262 ? 12.894 11.613 9.754 1.00 60.72 262 GLU A O 1
ATOM 2047 N N . ILE A 1 263 ? 11.849 12.949 11.218 1.00 62.53 263 ILE A N 1
ATOM 2048 C CA . ILE A 1 263 ? 10.947 13.594 10.239 1.00 62.53 263 ILE A CA 1
ATOM 2049 C C . ILE A 1 263 ? 11.488 14.908 9.645 1.00 62.53 263 ILE A C 1
ATOM 2051 O O . ILE A 1 263 ? 10.755 15.599 8.942 1.00 62.53 263 ILE A O 1
ATOM 2055 N N . GLY A 1 264 ? 12.746 15.274 9.922 1.00 51.59 264 GLY A N 1
ATOM 2056 C CA . GLY A 1 264 ? 13.430 16.387 9.247 1.00 51.59 264 GLY A CA 1
ATOM 2057 C C . GLY A 1 264 ? 12.821 17.780 9.465 1.00 51.59 264 GLY A C 1
ATOM 2058 O O . GLY A 1 264 ? 12.883 18.611 8.566 1.00 51.59 264 GLY A O 1
ATOM 2059 N N . LEU A 1 265 ? 12.221 18.049 10.632 1.00 56.19 265 LEU A N 1
ATOM 2060 C CA . LEU A 1 265 ? 11.528 19.321 10.917 1.00 56.19 265 LEU A CA 1
ATOM 2061 C C . LEU A 1 265 ? 12.344 20.363 11.702 1.00 56.19 265 LEU A C 1
ATOM 2063 O O . LEU A 1 265 ? 11.801 21.412 12.038 1.00 56.19 265 LEU A O 1
ATOM 2067 N N . ASP A 1 266 ? 13.630 20.123 11.959 1.00 50.03 266 ASP A N 1
ATOM 2068 C CA . ASP A 1 266 ? 14.511 21.112 12.589 1.00 50.03 266 ASP A CA 1
ATOM 2069 C C . ASP A 1 266 ? 15.549 21.625 11.577 1.00 50.03 266 ASP A C 1
ATOM 2071 O O . ASP A 1 266 ? 16.734 21.317 11.674 1.00 50.03 266 ASP A O 1
ATOM 2075 N N . ASP A 1 267 ? 15.099 22.426 10.610 1.00 51.75 267 ASP A N 1
ATOM 2076 C CA . ASP A 1 267 ? 15.981 23.347 9.890 1.00 51.75 267 ASP A CA 1
ATOM 2077 C C . ASP A 1 267 ? 15.278 24.694 9.684 1.00 51.75 267 ASP A C 1
ATOM 2079 O O . ASP A 1 267 ? 14.547 24.906 8.719 1.00 51.75 267 ASP A O 1
ATOM 2083 N N . ALA A 1 268 ? 15.437 25.590 10.662 1.00 43.00 268 ALA A N 1
ATOM 2084 C CA . ALA A 1 268 ? 15.317 27.030 10.465 1.00 43.00 268 ALA A CA 1
ATOM 2085 C C . ALA A 1 268 ? 15.871 27.802 11.674 1.00 43.00 268 ALA A C 1
ATOM 2087 O O . ALA A 1 268 ? 15.312 27.793 12.771 1.00 43.00 268 ALA A O 1
ATOM 2088 N N . THR A 1 269 ? 16.911 28.591 11.395 1.00 38.88 269 THR A N 1
ATOM 2089 C CA . THR A 1 269 ? 17.274 29.866 12.042 1.00 38.88 269 THR A CA 1
ATOM 2090 C C . THR A 1 269 ? 17.915 29.839 13.437 1.00 38.88 269 THR A C 1
ATOM 2092 O O . THR A 1 269 ? 17.262 29.999 14.465 1.00 38.88 269 THR A O 1
ATOM 2095 N N . LYS A 1 270 ? 19.255 29.815 13.459 1.00 39.91 270 LYS A N 1
ATOM 2096 C CA . LYS A 1 270 ? 20.030 30.623 14.416 1.00 39.91 270 LYS A CA 1
ATOM 2097 C C . LYS A 1 270 ? 20.313 31.989 13.768 1.00 39.91 270 LYS A C 1
ATOM 2099 O O . LYS A 1 270 ? 20.803 31.989 12.641 1.00 39.91 270 LYS A O 1
ATOM 2104 N N . PRO A 1 271 ? 20.034 33.129 14.420 1.00 39.44 271 PRO A N 1
ATOM 2105 C CA . PRO A 1 271 ? 20.546 34.416 13.966 1.00 39.44 271 PRO A CA 1
ATOM 2106 C C . PRO A 1 271 ? 22.015 34.560 14.391 1.00 39.44 271 PRO A C 1
ATOM 2108 O O . PRO A 1 271 ? 22.336 34.453 15.574 1.00 39.44 271 PRO A O 1
ATOM 2111 N N . GLU A 1 272 ? 22.898 34.783 13.418 1.00 36.97 272 GLU A N 1
ATOM 2112 C CA . GLU A 1 272 ? 24.272 35.226 13.652 1.00 36.97 272 GLU A CA 1
ATOM 2113 C C . GLU A 1 272 ? 24.259 36.660 14.195 1.00 36.97 272 GLU A C 1
ATOM 2115 O O . GLU A 1 272 ? 23.740 37.585 13.568 1.00 36.97 272 GLU A O 1
ATOM 2120 N N . THR A 1 273 ? 24.823 36.842 15.384 1.00 39.66 273 THR A N 1
ATOM 2121 C CA . THR A 1 273 ? 25.204 38.147 15.916 1.00 39.66 273 THR A CA 1
ATOM 2122 C C . THR A 1 273 ? 26.549 38.525 15.304 1.00 39.66 273 THR A C 1
ATOM 2124 O O . THR A 1 273 ? 27.569 37.935 15.652 1.00 39.66 273 THR A O 1
ATOM 2127 N N . ASN A 1 274 ? 26.546 39.485 14.379 1.00 39.03 274 ASN A N 1
ATOM 2128 C CA . ASN A 1 274 ? 27.759 40.185 13.969 1.00 39.03 274 ASN A CA 1
ATOM 2129 C C . ASN A 1 274 ? 28.080 41.244 15.025 1.00 39.03 274 ASN A C 1
ATOM 2131 O O . ASN A 1 274 ? 27.354 42.233 15.148 1.00 39.03 274 ASN A O 1
ATOM 2135 N N . ASP A 1 275 ? 29.158 41.019 15.771 1.00 44.50 275 ASP A N 1
ATOM 2136 C CA . ASP A 1 275 ? 29.791 42.047 16.585 1.00 44.50 275 ASP A CA 1
ATOM 2137 C C . ASP A 1 275 ? 30.604 42.985 15.685 1.00 44.50 275 ASP A C 1
ATOM 2139 O O . ASP A 1 275 ? 31.344 42.562 14.794 1.00 44.50 275 ASP A O 1
ATOM 2143 N N . VAL A 1 276 ? 30.398 44.276 15.920 1.00 43.41 276 VAL A N 1
ATOM 2144 C CA . VAL A 1 276 ? 31.114 45.403 15.330 1.00 43.41 276 VAL A CA 1
ATOM 2145 C C . VAL A 1 276 ? 32.286 45.742 16.246 1.00 43.41 276 VAL A C 1
ATOM 2147 O O . VAL A 1 276 ? 32.050 46.085 17.401 1.00 43.41 276 VAL A O 1
ATOM 2150 N N . GLU A 1 277 ? 33.504 45.719 15.705 1.00 44.22 277 GLU A N 1
ATOM 2151 C CA . GLU A 1 277 ? 34.616 46.622 16.050 1.00 44.22 277 GLU A CA 1
ATOM 2152 C C . GLU A 1 277 ? 35.536 46.804 14.835 1.00 44.22 277 GLU A C 1
ATOM 2154 O O . GLU A 1 277 ? 35.867 45.791 14.176 1.00 44.22 277 GLU A O 1
#

Sequence (277 aa):
MCGIPVCVHCKMVGDHSAGDKGGHRLVSLLDAYEQSIKESAKPDPLIETRKAMIGTKLKQIRDRVMDIAANRQEVEVQVRRSMDVVLARLEEEAKAKMDLLRCEELELTRQVQQVEWADAFLASQRCQLAPVEFLAAWHLHKPLRVEQREFPVVHLASAESVKPDIQLLGRMQVVSGDGSGSHVLEGNDDDEGKRR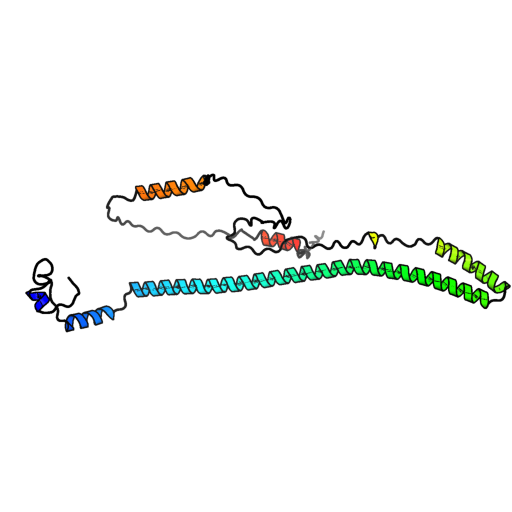DEEQHQVGGHVMSPKGKRIIEDVKNDLLKGGGGSRSPQKKGSLTTRAPSNPTNDKKDVWSTQLRREIGLDDATKPETNDVE

Radius of gyration: 47.77 Å; chains: 1; bounding box: 90×93×137 Å

Foldseek 3Di:
DPPDDDDPCCLCPNPCCDDPNNPDDDDDPVVVVVVVVVVVPDDDVVVVVVVVVVVVVVVVVVVVVVVVVVVVVVVVVVVVVVVVVVVVVLVVVVVVLVVLVVVLVVVLVVLVVVVVVLVVVLVVLVVPPDPVVNVVVVVVSVVVVVCSVPVDSDPPVRNVPRDPPDDDDDDDDDDDPPDDDDPDPDPPPDDDDDDDDDDDDDDDDDDDDPVVVVVVVVVVVVVVPPDDDDDDDDDDDDDDDDDDDDDDDPDDDPPVVVVCVVVPPPDDDDDDDDDDD

pLDDT: mean 73.71, std 24.33, range [27.28, 98.31]